Protein AF-A0A3P7I7X2-F1 (afdb_monomer_lite)

pLDDT: mean 82.59, std 16.95, range [35.16, 97.75]

Organism: Strongylus vulgaris (NCBI:txid40348)

Sequence (281 aa):
MYVQSFTDAKGNSGTLFGLLNKCRTAPGQRLLREWLARPLCDIRQICDRQNAVESLVQNSEVRRTLSDMLLPKVPDCSVLARKLVLSKAKLQDCYRVYQLAVLLRHFERTLRELFDDEEKNAPAVKDLMLEPICYALLHFDRYCELIRSTVDEEYHEKTGDFRIRPDIDPELLRISDDMCALEKKAEKAKTHVRKPIACMDLRVLFLAGVEEEKNIRKCKFITVVDVSKGSGVRFRDGDLAEINERHQVLNNIYRTAQQDLEKKVIATCGQLFHNFFSEFG

InterPro domains:
  IPR007696 DNA mismatch repair protein MutS, core [PF05192] (7-240)
  IPR007696 DNA mismatch repair protein MutS, core [SM00533] (11-281)
  IPR036187 DNA mismatch repair protein MutS, core domain superfamily [SSF48334] (12-271)
  IPR045076 DNA mismatch repair MutS [PTHR11361] (12-280)

Structure (mmCIF, N/CA/C/O backbone):
data_AF-A0A3P7I7X2-F1
#
_entry.id   AF-A0A3P7I7X2-F1
#
loop_
_atom_site.group_PDB
_atom_site.id
_atom_site.type_symbol
_atom_site.label_atom_id
_atom_site.label_alt_id
_atom_site.label_comp_id
_atom_site.label_asym_id
_atom_site.label_entity_id
_atom_site.label_seq_id
_atom_site.pdbx_PDB_ins_code
_atom_site.Cartn_x
_atom_site.Cartn_y
_atom_site.Cartn_z
_atom_site.occupancy
_atom_site.B_iso_or_equiv
_atom_site.auth_seq_id
_atom_site.auth_comp_id
_atom_site.auth_asym_id
_atom_site.auth_atom_id
_atom_site.pdbx_PDB_model_num
ATOM 1 N N . MET A 1 1 ? -25.719 20.614 9.300 1.00 42.50 1 MET A N 1
ATOM 2 C CA . MET A 1 1 ? -25.174 20.039 10.549 1.00 42.50 1 MET A CA 1
ATOM 3 C C . MET A 1 1 ? -24.456 21.166 11.272 1.00 42.50 1 MET A C 1
ATOM 5 O O . MET A 1 1 ? -23.487 21.678 10.726 1.00 42.50 1 MET A O 1
ATOM 9 N N . TYR A 1 2 ? -24.997 21.640 12.396 1.00 43.06 2 TYR A N 1
ATOM 10 C CA . TYR A 1 2 ? -24.399 22.733 13.167 1.00 43.06 2 TYR A CA 1
ATOM 11 C C . TYR A 1 2 ? -23.030 22.288 13.684 1.00 43.06 2 TYR A C 1
ATOM 13 O O . TYR A 1 2 ? -22.939 21.368 14.493 1.00 43.06 2 TYR A O 1
ATOM 21 N N . VAL A 1 3 ? -21.960 22.917 13.202 1.00 52.34 3 VAL A N 1
ATOM 22 C CA . VAL A 1 3 ? -20.637 22.758 13.802 1.00 52.34 3 VAL A CA 1
ATOM 23 C C . VAL A 1 3 ? -20.659 23.600 15.072 1.00 52.34 3 VAL A C 1
ATOM 25 O O . VAL A 1 3 ? -20.564 24.821 14.996 1.00 52.34 3 VAL A O 1
ATOM 28 N N . GLN A 1 4 ? -20.875 22.973 16.230 1.00 56.19 4 GLN A N 1
ATOM 29 C CA . GLN A 1 4 ? -20.803 23.678 17.508 1.00 56.19 4 GLN A CA 1
ATOM 30 C C . GLN A 1 4 ? -19.381 24.224 17.688 1.00 56.19 4 GLN A C 1
ATOM 32 O O . GLN A 1 4 ? -18.411 23.468 17.811 1.00 56.19 4 GLN A O 1
ATOM 37 N N . SER A 1 5 ? -19.265 25.548 17.630 1.00 59.69 5 SER A N 1
ATOM 38 C CA . SER A 1 5 ? -18.051 26.283 17.955 1.00 59.69 5 SER A CA 1
ATOM 39 C C . SER A 1 5 ? -17.971 26.477 19.466 1.00 59.69 5 SER A C 1
ATOM 41 O O . SER A 1 5 ? -18.946 26.912 20.076 1.00 59.69 5 SER A O 1
ATOM 43 N N . PHE A 1 6 ? -16.821 26.188 20.060 1.00 67.19 6 PHE A N 1
ATOM 44 C CA . PHE A 1 6 ? -16.507 26.540 21.440 1.00 67.19 6 PHE A CA 1
ATOM 45 C C . PHE A 1 6 ? -15.415 27.615 21.436 1.00 67.19 6 PHE A C 1
ATOM 47 O O . PHE A 1 6 ? -14.587 27.661 20.526 1.00 67.19 6 PHE A O 1
ATOM 54 N N . THR A 1 7 ? -15.401 28.472 22.449 1.00 57.84 7 THR A N 1
ATOM 55 C CA . THR A 1 7 ? -14.375 29.508 22.614 1.00 57.84 7 THR A CA 1
ATOM 56 C C . THR A 1 7 ? -13.508 29.130 23.807 1.00 57.84 7 THR A C 1
ATOM 58 O O . THR A 1 7 ? -14.045 28.837 24.875 1.00 57.84 7 THR A O 1
ATOM 61 N N . ASP A 1 8 ? -12.186 29.071 23.632 1.00 64.25 8 ASP A N 1
ATOM 62 C CA . ASP A 1 8 ? -11.273 28.800 24.747 1.00 64.25 8 ASP A CA 1
ATOM 63 C C . ASP A 1 8 ? -11.124 30.022 25.678 1.00 64.25 8 ASP A C 1
ATOM 65 O O . ASP A 1 8 ? -11.552 31.135 25.364 1.00 64.25 8 ASP A O 1
ATOM 69 N N . ALA A 1 9 ? -10.480 29.831 26.835 1.00 60.19 9 ALA A N 1
ATOM 70 C CA . ALA A 1 9 ? -10.221 30.903 27.803 1.00 60.19 9 ALA A CA 1
ATOM 71 C C . ALA A 1 9 ? -9.305 32.029 27.267 1.00 60.19 9 ALA A C 1
ATOM 73 O O . ALA A 1 9 ? -9.137 33.048 27.933 1.00 60.19 9 ALA A O 1
ATOM 74 N N . LYS A 1 10 ? -8.705 31.856 26.080 1.00 66.69 10 LYS A N 1
ATOM 75 C CA . LYS A 1 10 ? -7.877 32.846 25.376 1.00 66.69 10 LYS A CA 1
ATOM 76 C C . LYS A 1 10 ? -8.637 33.546 24.238 1.00 66.69 10 LYS A C 1
ATOM 78 O O . LYS A 1 10 ? -8.036 34.346 23.528 1.00 66.69 10 LYS A O 1
ATOM 83 N N . GLY A 1 11 ? -9.936 33.279 24.071 1.00 55.91 11 GLY A N 1
ATOM 84 C CA . GLY A 1 11 ? -10.781 33.906 23.054 1.00 55.91 11 GLY A CA 1
ATOM 85 C C . GLY A 1 11 ? -10.694 33.269 21.663 1.00 55.91 11 GLY A C 1
ATOM 86 O O . GLY A 1 11 ? -11.286 33.799 20.723 1.00 55.91 11 GLY A O 1
ATOM 87 N N . ASN A 1 12 ? -10.000 32.138 21.500 1.00 62.75 12 ASN A N 1
ATOM 88 C CA . ASN A 1 12 ? -9.941 31.448 20.214 1.00 62.75 12 ASN A CA 1
ATOM 89 C C . ASN A 1 12 ? -11.217 30.635 19.996 1.00 62.75 12 ASN A C 1
ATOM 91 O O . ASN A 1 12 ? -11.547 29.750 20.787 1.00 62.75 12 ASN A O 1
ATOM 95 N N . SER A 1 13 ? -11.915 30.909 18.894 1.00 64.25 13 SER A N 1
ATOM 96 C CA . SER A 1 13 ? -13.039 30.093 18.442 1.00 64.25 13 SER A CA 1
ATOM 97 C C . SER A 1 13 ? -12.521 28.830 17.743 1.00 64.25 13 SER A C 1
ATOM 99 O O . SER A 1 13 ? -11.748 28.886 16.788 1.00 64.25 13 SER A O 1
ATOM 101 N N . GLY A 1 14 ? -12.928 27.667 18.247 1.00 78.44 14 GLY A N 1
ATOM 102 C CA . GLY A 1 14 ? -12.565 26.349 17.738 1.00 78.44 14 GLY A CA 1
ATOM 103 C C . GLY A 1 14 ? -13.790 25.455 17.581 1.00 78.44 14 GLY A C 1
ATOM 104 O O . GLY A 1 14 ? -14.879 25.763 18.053 1.00 78.44 14 GLY A O 1
ATOM 105 N N . THR A 1 15 ? -13.634 24.328 16.895 1.00 87.19 15 THR A N 1
ATOM 106 C CA . THR A 1 15 ? -14.696 23.316 16.751 1.00 87.19 15 THR A CA 1
ATOM 107 C C . THR A 1 15 ? -14.281 22.063 17.506 1.00 87.19 15 THR A C 1
ATOM 109 O O . THR A 1 15 ? -13.085 21.764 17.550 1.00 87.19 15 THR A O 1
ATOM 112 N N . LEU A 1 16 ? -15.226 21.310 18.097 1.00 88.19 16 LEU A N 1
ATOM 113 C CA . LEU A 1 16 ? -14.903 20.062 18.827 1.00 88.19 16 LEU A CA 1
ATOM 114 C C . LEU A 1 16 ? -14.064 19.115 17.967 1.00 88.19 16 LEU A C 1
ATOM 116 O O . LEU A 1 16 ? -13.077 18.537 18.420 1.00 88.19 16 LEU A O 1
ATOM 120 N N . PHE A 1 17 ? -14.405 19.056 16.682 1.00 90.12 17 PHE A N 1
ATOM 121 C CA . PHE A 1 17 ? -13.620 18.350 15.690 1.00 90.12 17 PHE A CA 1
ATOM 122 C C . PHE A 1 17 ? -12.181 18.880 15.583 1.00 90.12 17 PHE A C 1
ATOM 124 O O . PHE A 1 17 ? -11.251 18.086 15.605 1.00 90.12 17 PHE A O 1
ATOM 131 N N . GLY A 1 18 ? -11.968 20.195 15.489 1.00 89.94 18 GLY A N 1
ATOM 132 C CA . GLY A 1 18 ? -10.628 20.791 15.411 1.00 89.94 18 GLY A CA 1
ATOM 133 C C . GLY A 1 18 ? -9.751 20.515 16.638 1.00 89.94 18 GLY A C 1
ATOM 134 O O . GLY A 1 18 ? -8.536 20.374 16.501 1.00 89.94 18 GLY A O 1
ATOM 135 N N . LEU A 1 19 ? -10.360 20.385 17.820 1.00 91.62 19 LEU A N 1
ATOM 136 C CA . LEU A 1 19 ? -9.654 20.019 19.049 1.00 91.62 19 LEU A CA 1
ATOM 137 C C . LEU A 1 19 ? -9.211 18.553 19.038 1.00 91.62 19 LEU A C 1
ATOM 139 O O . LEU A 1 19 ? -8.032 18.259 19.242 1.00 91.62 19 LEU A O 1
ATOM 143 N N . LEU A 1 20 ? -10.162 17.648 18.791 1.00 93.81 20 LEU A N 1
ATOM 144 C CA . LEU A 1 20 ? -9.965 16.202 18.914 1.00 93.81 20 LEU A CA 1
ATOM 145 C C . LEU A 1 20 ? -9.262 15.583 17.705 1.00 93.81 20 LEU A C 1
ATOM 147 O O . LEU A 1 20 ? -8.610 14.548 17.828 1.00 93.81 20 LEU A O 1
ATOM 151 N N . ASN A 1 21 ? -9.384 16.188 16.524 1.00 94.50 21 ASN A N 1
ATOM 152 C CA . ASN A 1 21 ? -8.828 15.618 15.309 1.00 94.50 21 ASN A CA 1
ATOM 153 C C . ASN A 1 21 ? -7.300 15.729 15.276 1.00 94.50 21 ASN A C 1
ATOM 155 O O . ASN A 1 21 ? -6.733 16.729 14.832 1.00 94.50 21 ASN A O 1
ATOM 159 N N . LYS A 1 22 ? -6.648 14.641 15.683 1.00 95.19 22 LYS A N 1
ATOM 160 C CA . LYS A 1 22 ? -5.216 14.374 15.492 1.00 95.19 22 LYS A CA 1
ATOM 161 C C . LYS A 1 22 ? -4.982 13.149 14.600 1.00 95.19 22 LYS A C 1
ATOM 163 O O . LYS A 1 22 ? -3.899 12.571 14.607 1.00 95.19 22 LYS A O 1
ATOM 168 N N . CYS A 1 23 ? -5.995 12.741 13.831 1.00 95.56 23 CYS A N 1
ATOM 169 C CA . CYS A 1 23 ? -5.912 11.576 12.959 1.00 95.56 23 CYS A CA 1
ATOM 170 C C . CYS A 1 23 ? -4.870 11.785 11.852 1.00 95.56 23 CYS A C 1
ATOM 172 O O . CYS A 1 23 ? -4.834 12.824 11.186 1.00 95.56 23 CYS A O 1
ATOM 174 N N . ARG A 1 24 ? -4.063 10.748 11.619 1.00 96.25 24 ARG A N 1
ATOM 175 C CA . ARG A 1 24 ? -2.942 10.753 10.667 1.00 96.25 24 ARG A CA 1
ATOM 176 C C . ARG A 1 24 ? -3.342 10.376 9.240 1.00 96.25 24 ARG A C 1
ATOM 178 O O . ARG A 1 24 ? -2.580 10.617 8.314 1.00 96.25 24 ARG A O 1
ATOM 185 N N . THR A 1 25 ? -4.542 9.826 9.060 1.00 95.12 25 THR A N 1
ATOM 186 C CA . THR A 1 25 ? -5.061 9.367 7.765 1.00 95.12 25 THR A CA 1
ATOM 187 C C . THR A 1 25 ? -6.388 10.049 7.436 1.00 95.12 25 THR A C 1
ATOM 189 O O . THR A 1 25 ? -7.200 10.329 8.324 1.00 95.12 25 THR A O 1
ATOM 192 N N . ALA A 1 26 ? -6.644 10.301 6.149 1.00 92.88 26 ALA A N 1
ATOM 193 C CA . ALA A 1 26 ? -7.913 10.878 5.700 1.00 92.88 26 ALA A CA 1
ATOM 194 C C . ALA A 1 26 ? -9.142 10.010 6.066 1.00 92.88 26 ALA A C 1
ATOM 196 O O . ALA A 1 26 ? -10.125 10.583 6.544 1.00 92.88 26 ALA A O 1
ATOM 197 N N . PRO A 1 27 ? -9.112 8.662 5.939 1.00 92.44 27 PRO A N 1
ATOM 198 C CA . PRO A 1 27 ? -10.169 7.800 6.470 1.00 92.44 27 PRO A CA 1
ATOM 199 C C . PRO A 1 27 ? -10.438 8.008 7.966 1.00 92.44 27 PRO A C 1
ATOM 201 O O . PRO A 1 27 ? -11.596 8.155 8.346 1.00 92.44 27 PRO A O 1
ATOM 204 N N . GLY A 1 28 ? -9.397 8.113 8.801 1.00 94.56 28 GLY A N 1
ATOM 205 C CA . GLY A 1 28 ? -9.561 8.345 10.241 1.00 94.56 28 GLY A CA 1
ATOM 206 C C . GLY A 1 28 ? -10.227 9.688 10.550 1.00 94.56 28 GLY A C 1
ATOM 207 O O . GLY A 1 28 ? -11.136 9.761 11.372 1.00 94.56 28 GLY A O 1
ATOM 208 N N . GLN A 1 29 ? -9.857 10.746 9.820 1.00 94.50 29 GLN A N 1
ATOM 209 C CA . GLN A 1 29 ? -10.507 12.056 9.951 1.00 94.50 29 GLN A CA 1
ATOM 210 C C . GLN A 1 29 ? -11.988 12.021 9.551 1.00 94.50 29 GLN A C 1
ATOM 212 O O . GLN A 1 29 ? -12.793 12.763 10.115 1.00 94.50 29 GLN A O 1
ATOM 217 N N . ARG A 1 30 ? -12.356 11.212 8.548 1.00 94.38 30 ARG A N 1
ATOM 218 C CA . ARG A 1 30 ? -13.757 11.020 8.138 1.00 94.38 30 ARG A CA 1
ATOM 219 C C . ARG A 1 30 ? -14.533 10.248 9.205 1.00 94.38 30 ARG A C 1
ATOM 221 O O . ARG A 1 30 ? -15.595 10.711 9.608 1.00 94.38 30 ARG A O 1
ATOM 228 N N . LEU A 1 31 ? -13.960 9.161 9.719 1.00 94.50 31 LEU A N 1
ATOM 229 C CA . LEU A 1 31 ? -14.565 8.345 10.772 1.00 94.50 31 LEU A CA 1
ATOM 230 C C . LEU A 1 31 ? -14.797 9.144 12.062 1.00 94.50 31 LEU A C 1
ATOM 232 O O . LEU A 1 31 ? -15.874 9.074 12.643 1.00 94.50 31 LEU A O 1
ATOM 236 N N . LEU A 1 32 ? -13.834 9.976 12.476 1.00 95.88 32 LEU A N 1
ATOM 237 C CA . LEU A 1 32 ? -13.991 10.822 13.661 1.00 95.88 32 LEU A CA 1
ATOM 238 C C . LEU A 1 32 ? -15.144 11.827 13.510 1.00 95.88 32 LEU A C 1
ATOM 240 O O . LEU A 1 32 ? -15.892 12.046 14.460 1.00 95.88 32 LEU A O 1
ATOM 244 N N . ARG A 1 33 ? -15.326 12.428 12.323 1.00 94.25 33 ARG A N 1
ATOM 245 C CA . ARG A 1 33 ? -16.490 13.302 12.068 1.00 94.25 33 ARG A CA 1
ATOM 246 C C . ARG A 1 33 ? -17.793 12.536 12.212 1.00 94.25 33 ARG A C 1
ATOM 248 O O . ARG A 1 33 ? -18.736 13.065 12.791 1.00 94.25 33 ARG A O 1
ATOM 255 N N . GLU A 1 34 ? -17.836 11.319 11.683 1.00 94.75 34 GLU A N 1
ATOM 256 C CA . GLU A 1 34 ? -19.014 10.469 11.790 1.00 94.75 34 GLU A CA 1
ATOM 257 C C . GLU A 1 34 ? -19.327 10.127 13.248 1.00 94.75 34 GLU A C 1
ATOM 259 O O . GLU A 1 34 ? -20.465 10.306 13.669 1.00 94.75 34 GLU A O 1
ATOM 264 N N . TRP A 1 35 ? -18.329 9.733 14.043 1.00 95.44 35 TRP A N 1
ATOM 265 C CA . TRP A 1 35 ? -18.521 9.421 15.463 1.00 95.44 35 TRP A CA 1
ATOM 266 C C . TRP A 1 35 ? -19.012 10.622 16.276 1.00 95.44 35 TRP A C 1
ATOM 268 O O . TRP A 1 35 ? -19.862 10.457 17.145 1.00 95.44 35 TRP A O 1
ATOM 278 N N . LEU A 1 36 ? -18.528 11.834 15.982 1.00 93.75 36 LEU A N 1
ATOM 279 C CA . LEU A 1 36 ? -19.020 13.052 16.638 1.00 93.75 36 LEU A CA 1
ATOM 280 C C . LEU A 1 36 ? -20.460 13.398 16.235 1.00 93.75 36 LEU A C 1
ATOM 282 O O . LEU A 1 36 ? -21.207 13.938 17.045 1.00 93.75 36 LEU A O 1
ATOM 286 N N . ALA A 1 37 ? -20.852 13.103 14.994 1.00 93.38 37 ALA A N 1
ATOM 287 C CA . ALA A 1 37 ? -22.213 13.330 14.511 1.00 93.38 37 ALA A CA 1
ATOM 288 C C . ALA A 1 37 ? -23.199 12.238 14.959 1.00 93.38 37 ALA A C 1
ATOM 290 O O . ALA A 1 37 ? -24.406 12.479 14.986 1.00 93.38 37 ALA A O 1
ATOM 291 N N . ARG A 1 38 ? -22.696 11.038 15.275 1.00 94.19 38 ARG A N 1
ATOM 292 C CA . ARG A 1 38 ? -23.474 9.851 15.647 1.00 94.19 38 ARG A CA 1
ATOM 293 C C . ARG A 1 38 ? -22.885 9.192 16.902 1.00 94.19 38 ARG A C 1
ATOM 295 O O . ARG A 1 38 ? -22.181 8.185 16.787 1.00 94.19 38 ARG A O 1
ATOM 302 N N . PRO A 1 39 ? -23.150 9.755 18.094 1.00 95.06 39 PRO A N 1
ATOM 303 C CA . PRO A 1 39 ? -22.727 9.152 19.350 1.00 95.06 39 PRO A CA 1
ATOM 304 C C . PRO A 1 39 ? -23.301 7.743 19.516 1.00 95.06 39 PRO A C 1
ATOM 306 O O . PRO A 1 39 ? -24.430 7.467 19.110 1.00 95.06 39 PRO A O 1
ATOM 309 N N . LEU A 1 40 ? -22.523 6.858 20.136 1.00 96.19 40 LEU A N 1
ATOM 310 C CA . LEU A 1 40 ? -22.991 5.524 20.496 1.00 96.19 40 LEU A CA 1
ATOM 311 C C . LEU A 1 40 ? -23.995 5.601 21.652 1.00 96.19 40 LEU A C 1
ATOM 313 O O . LEU A 1 40 ? -23.838 6.412 22.563 1.00 96.19 40 LEU A O 1
ATOM 317 N N . CYS A 1 41 ? -24.987 4.712 21.632 1.00 96.25 41 CYS A N 1
ATOM 318 C CA . CYS A 1 41 ? -25.942 4.525 22.732 1.00 96.25 41 CYS A CA 1
ATOM 319 C C . CYS A 1 41 ? -25.805 3.154 23.416 1.00 96.25 41 CYS A C 1
ATOM 321 O O . CYS A 1 41 ? -26.434 2.916 24.442 1.00 96.25 41 CYS A O 1
ATOM 323 N N . ASP A 1 42 ? -24.995 2.256 22.852 1.00 97.50 42 ASP A N 1
ATOM 324 C CA . ASP A 1 42 ? -24.739 0.923 23.393 1.00 97.50 42 ASP A CA 1
ATOM 325 C C . ASP A 1 42 ? -23.575 0.970 24.388 1.00 97.50 42 ASP A C 1
ATOM 327 O O . ASP A 1 42 ? -22.445 1.306 24.026 1.00 97.50 42 ASP A O 1
ATOM 331 N N . ILE A 1 43 ? -23.855 0.607 25.642 1.00 97.56 43 ILE A N 1
ATOM 332 C CA . ILE A 1 43 ? -22.870 0.617 26.723 1.00 97.56 43 ILE A CA 1
ATOM 333 C C . ILE A 1 43 ? -21.678 -0.302 26.443 1.00 97.56 43 ILE A C 1
ATOM 335 O O . ILE A 1 43 ? -20.557 0.063 26.781 1.00 97.56 43 ILE A O 1
ATOM 339 N N . ARG A 1 44 ? -21.883 -1.451 25.785 1.00 96.12 44 ARG A N 1
ATOM 340 C CA . ARG A 1 44 ? -20.799 -2.400 25.495 1.00 96.12 44 ARG A CA 1
ATOM 341 C C . ARG A 1 44 ? -19.812 -1.790 24.509 1.00 96.12 44 ARG A C 1
ATOM 343 O O . ARG A 1 44 ? -18.636 -1.677 24.819 1.00 96.12 44 ARG A O 1
ATOM 350 N N . GLN A 1 45 ? -20.316 -1.256 23.396 1.00 95.81 45 GLN A N 1
ATOM 351 C CA . GLN A 1 45 ? -19.483 -0.595 22.385 1.00 95.81 45 GLN A CA 1
ATOM 352 C C . GLN A 1 45 ? -18.760 0.645 22.929 1.00 95.81 45 GLN A C 1
ATOM 354 O O . GLN A 1 45 ? -17.644 0.953 22.505 1.00 95.81 45 GLN A O 1
ATOM 359 N N . ILE A 1 46 ? -19.389 1.376 23.858 1.00 97.62 46 ILE A N 1
ATOM 360 C CA . ILE A 1 46 ? -18.744 2.495 24.554 1.00 97.62 46 ILE A CA 1
ATOM 361 C C . ILE A 1 46 ? -17.583 1.979 25.408 1.00 97.62 46 ILE A C 1
ATOM 363 O O . ILE A 1 46 ? -16.475 2.503 25.281 1.00 97.62 46 ILE A O 1
ATOM 367 N N . CYS A 1 47 ? -17.815 0.953 26.231 1.00 97.44 47 CYS A N 1
ATOM 368 C CA . CYS A 1 47 ? -16.785 0.353 27.074 1.00 97.44 47 CYS A CA 1
ATOM 369 C C . CYS A 1 47 ? -15.632 -0.223 26.244 1.00 97.44 47 CYS A C 1
ATOM 371 O O . CYS A 1 47 ? -14.481 0.055 26.559 1.00 97.44 47 CYS A O 1
ATOM 373 N N . ASP A 1 48 ? -15.909 -0.932 25.151 1.00 96.25 48 ASP A N 1
ATOM 374 C CA . ASP A 1 48 ? -14.866 -1.514 24.300 1.00 96.25 48 ASP A CA 1
ATOM 375 C C . ASP A 1 48 ? -13.982 -0.427 23.677 1.00 96.25 48 ASP A C 1
ATOM 377 O O . ASP A 1 48 ? -12.755 -0.518 23.718 1.00 96.25 48 ASP A O 1
ATOM 381 N N . ARG A 1 49 ? -14.580 0.670 23.180 1.00 97.12 49 ARG A N 1
ATOM 382 C CA . ARG A 1 49 ? -13.808 1.822 22.682 1.00 97.12 49 ARG A CA 1
ATOM 383 C C . ARG A 1 49 ? -12.992 2.494 23.782 1.00 97.12 49 ARG A C 1
ATOM 385 O O . ARG A 1 49 ? -11.872 2.921 23.514 1.00 97.12 49 ARG A O 1
ATOM 392 N N . GLN A 1 50 ? -13.538 2.620 24.990 1.00 97.75 50 GLN A N 1
ATOM 393 C CA . GLN A 1 50 ? -12.819 3.202 26.124 1.00 97.75 50 GLN A CA 1
ATOM 394 C C . GLN A 1 50 ? -11.636 2.327 26.543 1.00 97.75 50 GLN A C 1
ATOM 396 O O . GLN A 1 50 ? -10.539 2.852 26.689 1.00 97.75 50 GLN A O 1
ATOM 401 N N . ASN A 1 51 ? -11.829 1.012 26.644 1.00 97.44 51 ASN A N 1
ATOM 402 C CA . ASN A 1 51 ? -10.781 0.046 26.975 1.00 97.44 51 ASN A CA 1
ATOM 403 C C . ASN A 1 51 ? -9.658 0.067 25.927 1.00 97.44 51 ASN A C 1
ATOM 405 O O . ASN A 1 51 ? -8.488 0.168 26.277 1.00 97.44 51 ASN A O 1
ATOM 409 N N . ALA A 1 52 ? -10.011 0.076 24.639 1.00 96.69 52 ALA A N 1
ATOM 410 C CA . ALA A 1 52 ? -9.060 0.213 23.538 1.00 96.69 52 ALA A CA 1
ATOM 411 C C . ALA A 1 52 ? -8.232 1.513 23.610 1.00 96.69 52 ALA A C 1
ATOM 413 O O . ALA A 1 52 ? -7.030 1.513 23.335 1.00 96.69 52 ALA A O 1
ATOM 414 N N . VAL A 1 53 ? -8.8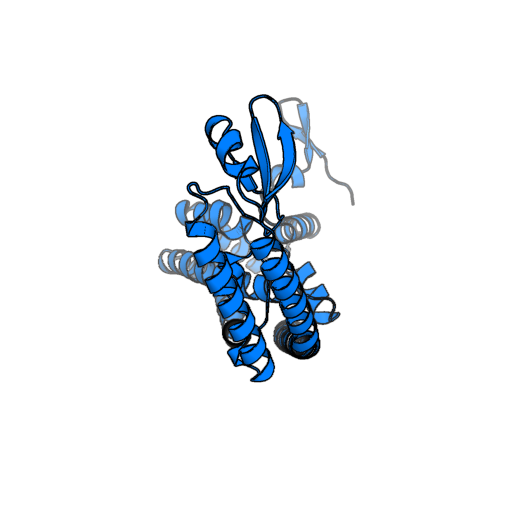63 2.635 23.970 1.00 96.94 53 VAL A N 1
ATOM 415 C CA . VAL A 1 53 ? -8.159 3.911 24.168 1.00 96.94 53 VAL A CA 1
ATOM 416 C C . VAL A 1 53 ? -7.263 3.855 25.403 1.00 96.94 53 VAL A C 1
ATOM 418 O O . VAL A 1 53 ? -6.122 4.301 25.318 1.00 96.94 53 VAL A O 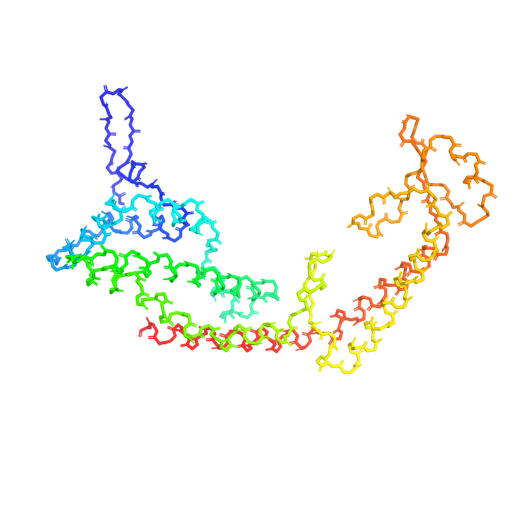1
ATOM 421 N N . GLU A 1 54 ? -7.748 3.305 26.516 1.00 97.44 54 GLU A N 1
ATOM 422 C CA . GLU A 1 54 ? -6.998 3.170 27.768 1.00 97.44 54 GLU A CA 1
ATOM 423 C C . GLU A 1 54 ? -5.700 2.383 27.546 1.00 97.44 54 GLU A C 1
ATOM 425 O O . GLU A 1 54 ? -4.630 2.877 27.903 1.00 97.44 54 GLU A O 1
ATOM 430 N N . SER A 1 55 ? -5.757 1.249 26.838 1.00 96.75 55 SER A N 1
ATOM 431 C CA . SER A 1 55 ? -4.566 0.461 26.489 1.00 96.75 55 SER A CA 1
ATOM 432 C C . SER A 1 55 ? -3.525 1.271 25.718 1.00 96.75 55 SER A C 1
ATOM 434 O O . SER A 1 55 ? -2.334 1.260 26.029 1.00 96.75 55 SER A O 1
ATOM 436 N N . LEU A 1 56 ? -3.966 2.059 24.731 1.00 96.31 56 LEU A N 1
ATOM 437 C CA . LEU A 1 56 ? -3.073 2.939 23.976 1.00 96.31 56 LEU A CA 1
ATOM 438 C C . LEU A 1 56 ? -2.563 4.118 24.809 1.00 96.31 56 LEU A C 1
ATOM 440 O O . LEU A 1 56 ? -1.485 4.640 24.521 1.00 96.31 56 LEU A O 1
ATOM 444 N N . VAL A 1 57 ? -3.319 4.594 25.803 1.00 96.12 57 VAL A N 1
ATOM 445 C CA . VAL A 1 57 ? -2.892 5.661 26.721 1.00 96.12 57 VAL A CA 1
ATOM 446 C C . VAL A 1 57 ? -1.769 5.160 27.627 1.00 96.12 57 VAL A C 1
ATOM 448 O O . VAL A 1 57 ? -0.749 5.853 27.739 1.00 96.12 57 VAL A O 1
ATOM 451 N N . GLN A 1 58 ? -1.929 3.961 28.188 1.00 95.44 58 GLN A N 1
ATOM 452 C CA . GLN A 1 58 ? -0.966 3.307 29.074 1.00 95.44 58 GLN A CA 1
ATOM 453 C C . GLN A 1 58 ? 0.315 2.903 28.325 1.00 95.44 58 GLN A C 1
ATOM 455 O O . GLN A 1 58 ? 1.419 3.141 28.815 1.00 95.44 58 GLN A O 1
ATOM 460 N N . ASN A 1 59 ? 0.193 2.449 27.075 1.00 95.88 59 ASN A N 1
ATOM 461 C CA . ASN A 1 59 ? 1.321 2.012 26.250 1.00 95.88 59 ASN A CA 1
ATOM 462 C C . ASN A 1 59 ? 1.808 3.103 25.284 1.00 95.88 59 ASN A C 1
ATOM 464 O O . ASN A 1 59 ? 1.532 3.116 24.079 1.00 95.88 59 ASN A O 1
ATOM 468 N N . SER A 1 60 ? 2.557 4.068 25.829 1.00 95.19 60 SER A N 1
ATOM 469 C CA . SER A 1 60 ? 2.989 5.257 25.078 1.00 95.19 60 SER A CA 1
ATOM 470 C C . SER A 1 60 ? 3.930 4.971 23.898 1.00 95.19 60 SER A C 1
ATOM 472 O O . SER A 1 60 ? 3.892 5.709 22.910 1.00 95.19 60 SER A O 1
ATOM 474 N N . GLU A 1 61 ? 4.743 3.915 23.977 1.00 96.12 61 GLU A N 1
ATOM 475 C CA . GLU A 1 61 ? 5.661 3.501 22.911 1.00 96.12 61 GLU A CA 1
ATOM 476 C C . GLU A 1 61 ? 4.893 2.967 21.699 1.00 96.12 61 GLU A C 1
ATOM 478 O O . GLU A 1 61 ? 4.994 3.538 20.611 1.00 96.12 61 GLU A O 1
ATOM 483 N N . VAL A 1 62 ? 4.026 1.972 21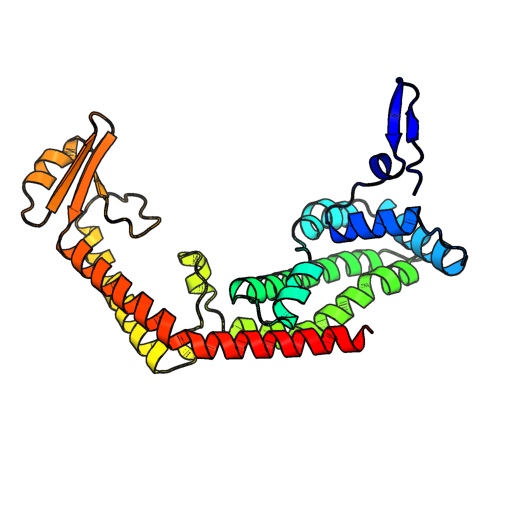.913 1.00 96.31 62 VAL A N 1
ATOM 484 C CA . VAL A 1 62 ? 3.109 1.427 20.900 1.00 96.31 62 VAL A CA 1
ATOM 485 C C . VAL A 1 62 ? 2.314 2.548 20.230 1.00 96.31 62 VAL A C 1
ATOM 487 O O . VAL A 1 62 ? 2.267 2.646 19.000 1.00 96.31 62 VAL A O 1
ATOM 490 N N . ARG A 1 63 ? 1.732 3.456 21.025 1.00 96.38 63 ARG A N 1
ATOM 491 C CA . ARG A 1 63 ? 0.958 4.591 20.505 1.00 96.38 63 ARG A CA 1
ATOM 492 C C . ARG A 1 63 ? 1.786 5.489 19.583 1.00 96.38 63 ARG A C 1
ATOM 494 O O . ARG A 1 63 ? 1.270 5.926 18.553 1.00 96.38 63 ARG A O 1
ATOM 501 N N . ARG A 1 64 ? 3.046 5.778 19.926 1.00 96.62 64 ARG A N 1
ATOM 502 C CA . ARG A 1 64 ? 3.952 6.577 19.079 1.00 96.62 64 ARG A CA 1
ATOM 503 C C . ARG A 1 64 ? 4.325 5.831 17.805 1.00 96.62 64 ARG A C 1
ATOM 505 O O . ARG A 1 64 ? 4.254 6.426 16.735 1.00 96.62 64 ARG A O 1
ATOM 512 N N . THR A 1 65 ? 4.637 4.541 17.888 1.00 97.62 65 THR A N 1
ATOM 513 C CA . THR A 1 65 ? 4.925 3.708 16.711 1.00 97.62 65 THR A CA 1
ATOM 514 C C . THR A 1 65 ? 3.744 3.717 15.737 1.00 97.62 65 THR A C 1
ATOM 516 O O . THR A 1 65 ? 3.909 4.036 14.555 1.00 97.62 65 THR A O 1
ATOM 519 N N . LEU A 1 66 ? 2.524 3.489 16.232 1.00 97.06 66 LEU A N 1
ATOM 520 C CA . LEU A 1 66 ? 1.310 3.544 15.417 1.00 97.06 66 LEU A CA 1
ATOM 521 C C . LEU A 1 66 ? 1.073 4.947 14.830 1.00 97.06 66 LEU A C 1
ATOM 523 O O . LEU A 1 66 ? 0.897 5.079 13.620 1.00 97.06 66 LEU A O 1
ATOM 527 N N . SER A 1 67 ? 1.080 5.996 15.661 1.00 96.38 67 SER A N 1
ATOM 528 C CA . SER A 1 67 ? 0.760 7.376 15.252 1.00 96.38 67 SER A CA 1
ATOM 529 C C . SER A 1 67 ? 1.802 7.997 14.326 1.00 96.38 67 SER A C 1
ATOM 531 O O . SER A 1 67 ? 1.446 8.648 13.345 1.00 96.38 67 SER A O 1
ATOM 533 N N . ASP A 1 68 ? 3.080 7.861 14.645 1.00 95.75 68 ASP A N 1
ATOM 534 C CA . ASP A 1 68 ? 4.121 8.686 14.039 1.00 95.75 68 ASP A CA 1
ATOM 535 C C . ASP A 1 68 ? 4.916 7.916 12.978 1.00 95.75 68 ASP A C 1
ATOM 537 O O . ASP A 1 68 ? 5.460 8.537 12.065 1.00 95.75 68 ASP A O 1
ATOM 541 N N . MET A 1 69 ? 4.932 6.576 13.031 1.00 96.31 69 MET A N 1
ATOM 542 C CA . MET A 1 69 ? 5.671 5.752 12.066 1.00 96.31 69 MET A CA 1
ATOM 543 C C . MET A 1 69 ? 4.775 5.006 11.077 1.00 96.31 69 MET A C 1
ATOM 545 O O . MET A 1 69 ? 5.076 5.002 9.880 1.00 96.31 69 MET A O 1
ATOM 549 N N . LEU A 1 70 ? 3.707 4.354 11.548 1.00 97.25 70 LEU A N 1
ATOM 550 C CA . LEU A 1 70 ? 2.917 3.436 10.718 1.00 97.25 70 LEU A CA 1
ATOM 551 C C . LEU A 1 70 ? 1.734 4.122 10.024 1.00 97.25 70 LEU A C 1
ATOM 553 O O . LEU A 1 70 ? 1.654 4.110 8.795 1.00 97.25 70 LEU A O 1
ATOM 557 N N . LEU A 1 71 ? 0.841 4.772 10.775 1.00 96.88 71 LEU A N 1
ATOM 558 C CA . LEU A 1 71 ? -0.353 5.427 10.225 1.00 96.88 71 LEU A CA 1
ATOM 559 C C . LEU A 1 71 ? -0.059 6.475 9.134 1.00 96.88 71 LEU A C 1
ATOM 561 O O . LEU A 1 71 ? -0.810 6.500 8.160 1.00 96.88 71 LEU A O 1
ATOM 565 N N . PRO A 1 72 ? 1.006 7.302 9.204 1.00 95.94 72 PRO A N 1
ATOM 566 C CA . PRO A 1 72 ? 1.310 8.268 8.145 1.00 95.94 72 PRO A CA 1
ATOM 567 C C . PRO A 1 72 ? 1.637 7.623 6.790 1.00 95.94 72 PRO A C 1
ATOM 569 O O . PRO A 1 72 ? 1.525 8.280 5.758 1.00 95.94 72 PRO A O 1
ATOM 572 N N . LYS A 1 73 ? 2.035 6.343 6.783 1.00 95.62 73 LYS A N 1
ATOM 573 C CA . LYS A 1 73 ? 2.357 5.578 5.570 1.00 95.62 73 LYS A CA 1
ATOM 574 C C . LYS A 1 73 ? 1.130 4.909 4.946 1.00 95.62 73 LYS A C 1
ATOM 576 O O . LYS A 1 73 ? 1.214 4.426 3.819 1.00 95.62 73 LYS A O 1
ATOM 581 N N . VAL A 1 74 ? -0.004 4.871 5.650 1.00 94.38 74 VAL A N 1
ATOM 582 C CA . VAL A 1 74 ? -1.225 4.216 5.170 1.00 94.38 74 VAL A CA 1
ATOM 583 C C . VAL A 1 74 ? -1.862 5.067 4.060 1.00 94.38 74 VAL A C 1
ATOM 585 O O . VAL A 1 74 ? -2.262 6.208 4.314 1.00 94.38 74 VAL A O 1
ATOM 588 N N . PRO A 1 75 ? -1.988 4.549 2.822 1.00 91.38 75 PRO A N 1
ATOM 589 C CA . PRO A 1 75 ? -2.677 5.256 1.751 1.00 91.38 75 PRO A CA 1
ATOM 590 C C . PRO A 1 75 ? -4.189 5.319 2.009 1.00 91.38 75 PRO A C 1
ATOM 592 O O . PRO A 1 75 ? -4.741 4.563 2.804 1.00 91.38 75 PRO A O 1
ATOM 595 N N . ASP A 1 76 ? -4.903 6.189 1.289 1.00 90.25 76 ASP A N 1
ATOM 596 C CA . ASP A 1 76 ? -6.369 6.162 1.318 1.00 90.25 76 ASP A CA 1
ATOM 597 C C . ASP A 1 76 ? -6.891 4.918 0.572 1.00 90.25 76 ASP A C 1
ATOM 599 O O . ASP A 1 76 ? -7.062 4.925 -0.652 1.00 90.25 76 ASP A O 1
ATOM 603 N N . CYS A 1 77 ? -7.137 3.841 1.323 1.00 87.44 77 CYS A N 1
ATOM 604 C CA . CYS A 1 77 ? -7.581 2.552 0.793 1.00 87.44 77 CYS A CA 1
ATOM 605 C C . CYS A 1 77 ? -8.884 2.656 -0.006 1.00 87.44 77 CYS A C 1
ATOM 607 O O . CYS A 1 77 ? -9.057 1.922 -0.973 1.00 87.44 77 CYS A O 1
ATOM 609 N N . SER A 1 78 ? -9.775 3.597 0.331 1.00 86.25 78 SER A N 1
ATOM 610 C CA . SER A 1 78 ? -11.043 3.782 -0.391 1.00 86.25 78 SER A CA 1
ATOM 611 C C . SER A 1 78 ? -10.832 4.262 -1.832 1.00 86.25 78 SER A C 1
ATOM 613 O O . SER A 1 78 ? -11.588 3.906 -2.739 1.00 86.25 78 SER A O 1
ATOM 615 N N . VAL A 1 79 ? -9.765 5.032 -2.064 1.00 88.19 79 VAL A N 1
ATOM 616 C CA . VAL A 1 79 ? -9.382 5.510 -3.396 1.00 88.19 79 VAL A CA 1
ATOM 617 C C . VAL A 1 79 ? -8.762 4.376 -4.208 1.00 88.19 79 VAL A C 1
ATOM 619 O O . VAL A 1 79 ? -9.127 4.194 -5.370 1.00 88.19 79 VAL A O 1
ATOM 622 N N . LEU A 1 80 ? -7.858 3.598 -3.602 1.00 89.19 80 LEU A N 1
ATOM 623 C CA . LEU A 1 80 ? -7.231 2.441 -4.253 1.00 89.19 80 LEU A CA 1
ATOM 624 C C . LEU A 1 80 ? -8.274 1.376 -4.616 1.00 89.19 80 LEU A C 1
ATOM 626 O O . LEU A 1 80 ? -8.320 0.936 -5.764 1.00 89.19 80 LEU A O 1
ATOM 630 N N . ALA A 1 81 ? -9.171 1.060 -3.680 1.00 86.25 81 ALA A N 1
ATOM 631 C CA . ALA A 1 81 ? -10.290 0.148 -3.880 1.00 86.25 81 ALA A CA 1
ATOM 632 C C . ALA A 1 81 ? -11.137 0.545 -5.092 1.00 86.25 81 ALA A C 1
ATOM 634 O O . ALA A 1 81 ? -11.352 -0.251 -6.004 1.00 86.25 81 ALA A O 1
ATOM 635 N N . ARG A 1 82 ? -11.555 1.816 -5.155 1.00 87.69 82 ARG A N 1
ATOM 636 C CA . ARG A 1 82 ? -12.361 2.330 -6.266 1.00 87.69 82 ARG A CA 1
ATOM 637 C C . ARG A 1 82 ? -11.653 2.182 -7.612 1.00 87.69 82 ARG A C 1
ATOM 639 O O . ARG A 1 82 ? -12.296 1.834 -8.598 1.00 87.69 82 ARG A O 1
ATOM 646 N N . LYS A 1 83 ? -10.348 2.460 -7.679 1.00 90.88 83 LYS A N 1
ATOM 647 C CA . LYS A 1 83 ? -9.581 2.317 -8.925 1.00 90.88 83 LYS A CA 1
ATOM 648 C C . LYS A 1 83 ? -9.507 0.865 -9.394 1.00 90.88 83 LYS A C 1
ATOM 650 O O . LYS A 1 83 ? -9.653 0.628 -10.591 1.00 90.88 83 LYS A O 1
ATOM 655 N N . LEU A 1 84 ? -9.285 -0.072 -8.471 1.00 87.44 84 LEU A N 1
ATOM 656 C CA . LEU A 1 84 ? -9.196 -1.504 -8.767 1.00 87.44 84 LEU A CA 1
ATOM 657 C C . LEU A 1 84 ? -10.537 -2.061 -9.250 1.00 87.44 84 LEU A C 1
ATOM 659 O O . LEU A 1 84 ? -10.588 -2.680 -10.308 1.00 87.44 84 LEU A O 1
ATOM 663 N N . VAL A 1 85 ? -11.624 -1.757 -8.535 1.00 83.69 85 VAL A N 1
ATOM 664 C CA . VAL A 1 85 ? -12.979 -2.212 -8.889 1.00 83.69 85 VAL A CA 1
ATOM 665 C C . VAL A 1 85 ? -13.429 -1.654 -10.242 1.00 83.69 85 VAL A C 1
ATOM 667 O O . VAL A 1 85 ? -14.052 -2.361 -11.024 1.00 83.69 85 VAL A O 1
ATOM 670 N N . LEU A 1 86 ? -13.084 -0.402 -10.560 1.00 86.56 86 LEU A N 1
ATOM 671 C CA . LEU A 1 86 ? -13.418 0.214 -11.850 1.00 86.56 86 LEU A CA 1
ATOM 672 C C . LEU A 1 86 ? -12.434 -0.140 -12.979 1.00 86.56 86 LEU A C 1
ATOM 674 O O . LEU A 1 86 ? -12.517 0.467 -14.046 1.00 86.56 86 LEU A O 1
ATOM 678 N N . SER A 1 87 ? -11.471 -1.039 -12.741 1.00 83.38 87 SER A N 1
ATOM 679 C CA . SER A 1 87 ? -10.409 -1.407 -13.693 1.00 83.38 87 SER A CA 1
ATOM 680 C C . SER A 1 87 ? -9.643 -0.200 -14.266 1.00 83.38 87 SER A C 1
ATOM 682 O O . SER A 1 87 ? -9.169 -0.219 -15.398 1.00 83.38 87 SER A O 1
ATOM 684 N N . LYS A 1 88 ? -9.519 0.874 -13.475 1.00 88.94 88 LYS A N 1
ATOM 685 C CA . LYS A 1 88 ? -8.769 2.105 -13.802 1.00 88.94 88 LYS A CA 1
ATOM 686 C C . LYS A 1 88 ? -7.432 2.194 -13.060 1.00 88.94 88 LYS A C 1
ATOM 688 O O . LYS A 1 88 ? -6.773 3.234 -13.095 1.00 88.94 88 LYS A O 1
ATOM 693 N N . ALA A 1 89 ? -7.069 1.144 -12.328 1.00 91.12 89 ALA A N 1
ATOM 694 C CA . ALA A 1 89 ? -5.801 1.048 -11.622 1.00 91.12 89 ALA A CA 1
ATOM 695 C C . ALA A 1 89 ? -4.635 0.864 -12.601 1.00 91.12 89 ALA A C 1
ATOM 697 O O . ALA A 1 89 ? -4.794 0.286 -13.672 1.00 91.12 89 ALA A O 1
ATOM 698 N N . LYS A 1 90 ? -3.456 1.351 -12.209 1.00 92.31 90 LYS A N 1
ATOM 699 C CA . LYS A 1 90 ? -2.178 1.048 -12.870 1.00 92.31 90 LYS A CA 1
ATOM 700 C C . LYS A 1 90 ? -1.393 0.010 -12.069 1.00 92.31 90 LYS A C 1
ATOM 702 O O . LYS A 1 90 ? -1.713 -0.243 -10.906 1.00 92.31 90 LYS A O 1
ATOM 707 N N . LEU A 1 91 ? -0.305 -0.509 -12.641 1.00 91.56 91 LEU A N 1
ATOM 708 C CA . LEU A 1 91 ? 0.610 -1.412 -11.932 1.00 91.56 91 LEU A CA 1
ATOM 709 C C . LEU A 1 91 ? 1.141 -0.785 -10.628 1.00 91.56 91 LEU A C 1
ATOM 711 O O . LEU A 1 91 ? 1.149 -1.433 -9.586 1.00 91.56 91 LEU A O 1
ATOM 715 N N . GLN A 1 92 ? 1.436 0.520 -10.653 1.00 92.75 92 GLN A N 1
ATOM 716 C CA . GLN A 1 92 ? 1.790 1.298 -9.461 1.00 92.75 92 GLN A CA 1
ATOM 717 C C . GLN A 1 92 ? 0.710 1.241 -8.369 1.00 92.75 92 GLN A C 1
ATOM 719 O O . GLN A 1 92 ? 1.034 1.107 -7.193 1.00 92.75 92 GLN A O 1
ATOM 724 N N . ASP A 1 93 ? -0.573 1.372 -8.722 1.00 93.62 93 ASP A N 1
ATOM 725 C CA . ASP A 1 93 ? -1.651 1.321 -7.729 1.00 93.62 93 ASP A CA 1
ATOM 726 C C . ASP A 1 93 ? -1.735 -0.080 -7.095 1.00 93.62 93 ASP A C 1
ATOM 728 O O . ASP A 1 93 ? -1.958 -0.183 -5.891 1.00 93.62 93 ASP A O 1
ATOM 732 N N . CYS A 1 94 ? -1.489 -1.141 -7.874 1.00 92.75 94 CYS A N 1
ATOM 733 C CA . CYS A 1 94 ? -1.451 -2.519 -7.375 1.00 92.75 94 CYS A CA 1
ATOM 734 C C . CYS A 1 94 ? -0.261 -2.746 -6.430 1.00 92.75 94 CYS A C 1
ATOM 736 O O . CYS A 1 94 ? -0.416 -3.274 -5.329 1.00 92.75 94 CYS A O 1
ATOM 738 N N . TYR A 1 95 ? 0.918 -2.243 -6.803 1.00 93.44 95 TYR A N 1
ATOM 739 C CA . TYR A 1 95 ? 2.097 -2.287 -5.943 1.00 93.44 95 TYR A CA 1
ATOM 740 C C . TYR A 1 95 ? 1.892 -1.517 -4.628 1.00 93.44 95 TYR A C 1
ATOM 742 O O . TYR A 1 95 ? 2.333 -1.956 -3.571 1.00 93.44 95 TYR A O 1
ATOM 750 N N . ARG A 1 96 ? 1.143 -0.408 -4.635 1.00 93.00 96 ARG A N 1
ATOM 751 C CA . ARG A 1 96 ? 0.794 0.310 -3.394 1.00 93.00 96 ARG A CA 1
ATOM 752 C C . ARG A 1 96 ? -0.094 -0.506 -2.453 1.00 93.00 96 ARG A C 1
ATOM 754 O O . ARG A 1 96 ? 0.026 -0.351 -1.240 1.00 93.00 96 ARG A O 1
ATOM 761 N N . VAL A 1 97 ? -0.975 -1.359 -2.979 1.00 92.44 97 VAL A N 1
ATOM 762 C CA . VAL A 1 97 ? -1.754 -2.297 -2.150 1.00 92.44 97 VAL A CA 1
ATOM 763 C C . VAL A 1 97 ? -0.842 -3.365 -1.552 1.00 92.44 97 VAL A C 1
ATOM 765 O O . VAL A 1 97 ? -0.962 -3.672 -0.369 1.00 92.44 97 VAL A O 1
ATOM 768 N N . TYR A 1 98 ? 0.127 -3.859 -2.322 1.00 93.31 98 TYR A N 1
ATOM 769 C CA . TYR A 1 98 ? 1.168 -4.743 -1.799 1.00 93.31 98 TYR A CA 1
ATOM 770 C C . TYR A 1 98 ? 1.980 -4.082 -0.672 1.00 93.31 98 TYR A C 1
ATOM 772 O O . TYR A 1 98 ? 2.122 -4.659 0.405 1.00 93.31 98 TYR A O 1
ATOM 780 N N . GLN A 1 99 ? 2.427 -2.836 -0.855 1.00 93.31 99 GLN A N 1
ATOM 781 C CA . GLN A 1 99 ? 3.117 -2.073 0.192 1.00 93.31 99 GLN A CA 1
ATOM 782 C C . GLN A 1 99 ? 2.255 -1.893 1.448 1.00 93.31 99 GLN A C 1
ATOM 784 O O . GLN A 1 99 ? 2.774 -1.957 2.561 1.00 93.31 99 GLN A O 1
ATOM 789 N N . LEU A 1 100 ? 0.943 -1.692 1.288 1.00 93.94 100 LEU A N 1
ATOM 790 C CA . LEU A 1 100 ? 0.012 -1.670 2.413 1.00 93.94 100 LEU A CA 1
ATOM 791 C C . LEU A 1 100 ? -0.026 -3.028 3.124 1.00 93.94 100 LEU A C 1
ATOM 793 O O . LEU A 1 100 ? 0.069 -3.050 4.343 1.00 93.94 100 LEU A O 1
ATOM 797 N N . ALA A 1 101 ? -0.112 -4.148 2.405 1.00 93.56 101 ALA A N 1
ATOM 798 C CA . ALA A 1 101 ? -0.097 -5.477 3.018 1.00 93.56 101 ALA A CA 1
ATOM 799 C C . ALA A 1 101 ? 1.205 -5.746 3.799 1.00 93.56 101 ALA A C 1
ATOM 801 O O . ALA A 1 101 ? 1.163 -6.272 4.911 1.00 93.56 101 ALA A O 1
ATOM 802 N N . VAL A 1 102 ? 2.356 -5.311 3.274 1.00 94.19 102 VAL A N 1
ATOM 803 C CA . VAL A 1 102 ? 3.637 -5.345 4.003 1.00 94.19 102 VAL A CA 1
ATOM 804 C C . VAL A 1 102 ? 3.579 -4.455 5.249 1.00 94.19 102 VAL A C 1
ATOM 806 O O . VAL A 1 102 ? 3.969 -4.884 6.332 1.00 94.19 102 VAL A O 1
ATOM 809 N N . LEU A 1 103 ? 3.027 -3.244 5.137 1.00 95.75 103 LEU A N 1
ATOM 810 C CA . LEU A 1 103 ? 2.844 -2.337 6.270 1.00 95.75 103 LEU A CA 1
ATOM 811 C C . LEU A 1 103 ? 1.939 -2.942 7.357 1.00 95.75 103 LEU A C 1
ATOM 813 O O . LEU A 1 103 ? 2.237 -2.801 8.541 1.00 95.75 103 LEU A O 1
ATOM 817 N N . LEU A 1 104 ? 0.874 -3.653 6.975 1.00 95.62 104 LEU A N 1
ATOM 818 C CA . LEU A 1 104 ? -0.037 -4.331 7.901 1.00 95.62 104 LEU A CA 1
ATOM 819 C C . LEU A 1 104 ? 0.668 -5.401 8.745 1.00 95.62 104 LEU A C 1
ATOM 821 O O . LEU A 1 104 ? 0.289 -5.593 9.896 1.00 95.62 104 LEU A O 1
ATOM 825 N N . ARG A 1 105 ? 1.732 -6.042 8.240 1.00 96.12 105 ARG A N 1
ATOM 826 C CA . ARG A 1 105 ? 2.552 -6.969 9.044 1.00 96.12 105 ARG A CA 1
ATOM 827 C C . ARG A 1 105 ? 3.243 -6.252 10.207 1.00 96.12 105 ARG A C 1
ATOM 829 O O . ARG A 1 105 ? 3.391 -6.827 11.278 1.00 96.12 105 ARG A O 1
ATOM 836 N N . HIS A 1 106 ? 3.639 -4.991 10.025 1.00 96.56 106 HIS A N 1
ATOM 837 C CA . HIS A 1 106 ? 4.194 -4.184 11.115 1.00 96.56 106 HIS A CA 1
ATOM 838 C C . HIS A 1 106 ? 3.120 -3.754 12.117 1.00 96.56 106 HIS A C 1
ATOM 840 O O . HIS A 1 106 ? 3.379 -3.785 13.315 1.00 96.56 106 HIS A O 1
ATOM 846 N N . PHE A 1 107 ? 1.915 -3.411 11.644 1.00 97.31 107 PHE A N 1
ATOM 847 C CA . PHE A 1 107 ? 0.774 -3.168 12.533 1.00 97.31 107 PHE A CA 1
ATOM 848 C C . PHE A 1 107 ? 0.462 -4.392 13.389 1.00 97.31 107 PHE A C 1
ATOM 850 O O . PHE A 1 107 ? 0.290 -4.257 14.592 1.00 97.31 107 PHE A O 1
ATOM 857 N N . GLU A 1 108 ? 0.417 -5.573 12.779 1.00 97.50 108 GLU A N 1
ATOM 858 C CA . GLU A 1 108 ? 0.125 -6.824 13.472 1.00 97.50 108 GLU A CA 1
ATOM 859 C C . GLU A 1 108 ? 1.144 -7.129 14.574 1.00 97.50 108 GLU A C 1
ATOM 861 O O . GLU A 1 108 ? 0.737 -7.433 15.692 1.00 97.50 108 GLU A O 1
ATOM 866 N N . ARG A 1 109 ? 2.443 -6.940 14.308 1.00 97.25 109 ARG A N 1
ATOM 867 C CA . ARG A 1 109 ? 3.488 -7.098 15.328 1.00 97.25 109 ARG A CA 1
ATOM 868 C C . ARG A 1 109 ? 3.287 -6.133 16.496 1.00 97.25 109 ARG A C 1
ATOM 870 O O . ARG A 1 109 ? 3.220 -6.571 17.636 1.00 97.25 109 ARG A O 1
ATOM 877 N N . THR A 1 110 ? 3.143 -4.841 16.207 1.00 97.19 110 THR A N 1
ATOM 878 C CA . THR A 1 110 ? 2.989 -3.799 17.235 1.00 97.19 110 THR A CA 1
ATOM 879 C C . THR A 1 110 ? 1.690 -3.947 18.036 1.00 97.19 110 THR A C 1
ATOM 881 O O . THR A 1 110 ? 1.659 -3.660 19.228 1.00 97.19 110 THR A O 1
ATOM 884 N N . LEU A 1 111 ? 0.601 -4.395 17.406 1.00 97.19 111 LEU A N 1
ATOM 885 C CA . LEU A 1 111 ? -0.667 -4.652 18.093 1.00 97.19 111 LEU A CA 1
ATOM 886 C C . LEU A 1 111 ? -0.648 -5.963 18.882 1.00 97.19 111 LEU A C 1
ATOM 888 O O . LEU A 1 111 ? -1.357 -6.060 19.878 1.00 97.19 111 LEU A O 1
ATOM 892 N N . ARG A 1 112 ? 0.146 -6.955 18.462 1.00 96.69 112 ARG A N 1
ATOM 893 C CA . ARG A 1 112 ? 0.358 -8.173 19.246 1.00 96.69 112 ARG A CA 1
ATOM 894 C C . ARG A 1 112 ? 1.159 -7.887 20.508 1.00 96.69 112 ARG A C 1
ATOM 896 O O . ARG A 1 112 ? 0.737 -8.330 21.560 1.00 96.69 112 ARG A O 1
ATOM 903 N N . GLU A 1 113 ? 2.222 -7.089 20.410 1.00 95.06 113 GLU A N 1
ATOM 904 C CA . GLU A 1 113 ? 2.966 -6.598 21.582 1.00 95.06 113 GLU A CA 1
ATOM 905 C C . GLU A 1 113 ? 2.014 -5.916 22.579 1.00 95.06 113 GLU A C 1
ATOM 907 O O . GLU A 1 113 ? 1.977 -6.282 23.747 1.00 95.06 113 GLU A O 1
ATOM 912 N N . LEU A 1 114 ? 1.145 -5.016 22.097 1.00 95.56 114 LEU A N 1
ATOM 913 C CA . LEU A 1 114 ? 0.122 -4.389 22.940 1.00 95.56 114 LEU A CA 1
ATOM 914 C C . LEU A 1 114 ? -0.852 -5.400 23.555 1.00 95.56 114 LEU A C 1
ATOM 916 O O . LEU A 1 114 ? -1.248 -5.246 24.699 1.00 95.56 114 LEU A O 1
ATOM 920 N N . PHE A 1 115 ? -1.302 -6.385 22.781 1.00 96.12 115 PHE A N 1
ATOM 921 C CA . PHE A 1 115 ? -2.241 -7.393 23.262 1.00 96.12 115 PHE A CA 1
ATOM 922 C C . PHE A 1 115 ? -1.621 -8.287 24.343 1.00 96.12 115 PHE A C 1
ATOM 924 O O . PHE A 1 115 ? -2.302 -8.599 25.315 1.00 96.12 115 PHE A O 1
ATOM 931 N N . ASP A 1 116 ? -0.354 -8.672 24.181 1.00 93.25 116 ASP A N 1
ATOM 932 C CA . ASP A 1 116 ? 0.364 -9.543 25.113 1.00 93.25 116 ASP A CA 1
ATOM 933 C C . ASP A 1 116 ? 0.688 -8.826 26.441 1.00 93.25 116 ASP A C 1
ATOM 935 O O . ASP A 1 116 ? 0.691 -9.463 27.494 1.00 93.25 116 ASP A O 1
ATOM 939 N N . ASP A 1 117 ? 0.903 -7.505 26.404 1.00 90.81 117 ASP A N 1
ATOM 940 C CA . ASP A 1 117 ? 1.161 -6.670 27.588 1.00 90.81 117 ASP A CA 1
ATOM 941 C C . ASP A 1 117 ? -0.118 -6.304 28.377 1.00 90.81 117 ASP A C 1
ATOM 943 O O . ASP A 1 117 ? -0.046 -5.797 29.501 1.00 90.81 117 ASP A O 1
ATOM 947 N N . GLU A 1 118 ? -1.308 -6.535 27.814 1.00 89.75 118 GLU A N 1
ATOM 948 C CA . GLU A 1 118 ? -2.586 -6.150 28.417 1.00 89.75 118 GLU A CA 1
ATOM 949 C C . GLU A 1 118 ? -3.258 -7.321 29.142 1.00 89.75 118 GLU A C 1
ATOM 951 O O . GLU A 1 118 ? -3.544 -8.362 28.561 1.00 89.75 118 GLU A O 1
ATOM 956 N N . GLU A 1 119 ? -3.639 -7.125 30.406 1.00 86.69 119 GLU A N 1
ATOM 957 C CA . GLU A 1 119 ? -4.433 -8.122 31.140 1.00 86.69 119 GLU A CA 1
ATOM 958 C C . GLU A 1 119 ? -5.937 -7.839 31.027 1.00 86.69 119 GLU A C 1
ATOM 960 O O . GLU A 1 119 ? -6.740 -8.689 30.641 1.00 86.69 119 GLU A O 1
ATOM 965 N N . LYS A 1 120 ? -6.344 -6.613 31.373 1.00 91.69 120 LYS A N 1
ATOM 966 C CA . LYS A 1 120 ? -7.759 -6.257 31.551 1.00 91.69 120 LYS A CA 1
ATOM 967 C C . LYS A 1 120 ? -8.461 -5.910 30.239 1.00 91.69 120 LYS A C 1
ATOM 969 O O . LYS A 1 120 ? -9.626 -6.258 30.056 1.00 91.69 120 LYS A O 1
ATOM 974 N N . ASN A 1 121 ? -7.774 -5.201 29.348 1.00 94.44 121 ASN A N 1
ATOM 975 C CA . ASN A 1 121 ? -8.367 -4.652 28.127 1.00 94.44 121 ASN A CA 1
ATOM 976 C C . ASN A 1 121 ? -8.052 -5.493 26.880 1.00 94.44 121 ASN A C 1
ATOM 978 O O . ASN A 1 121 ? -8.461 -5.122 25.777 1.00 94.44 121 ASN A O 1
ATOM 982 N N . ALA A 1 122 ? -7.374 -6.635 27.045 1.00 93.88 122 ALA A N 1
ATOM 983 C CA . ALA A 1 122 ? -6.979 -7.528 25.959 1.00 93.88 122 ALA A CA 1
ATOM 984 C C . ALA A 1 122 ? -8.125 -7.881 24.990 1.00 93.88 122 ALA A C 1
ATOM 986 O O . ALA A 1 122 ? -7.890 -7.830 23.782 1.00 93.88 122 ALA A O 1
ATOM 987 N N . PRO A 1 123 ? -9.375 -8.153 25.440 1.00 95.38 123 PRO A N 1
ATOM 988 C CA . PRO A 1 123 ? -10.481 -8.416 24.516 1.00 95.38 123 PRO A CA 1
ATOM 989 C C . PRO A 1 123 ? -10.767 -7.237 23.577 1.00 95.38 123 PRO A C 1
ATOM 991 O O . PRO A 1 123 ? -10.907 -7.421 22.374 1.00 95.38 123 PRO A O 1
ATOM 994 N N . ALA A 1 124 ? -10.765 -6.006 24.097 1.00 95.75 124 ALA A N 1
ATOM 995 C CA . ALA A 1 124 ? -11.017 -4.818 23.287 1.00 95.75 124 ALA A CA 1
ATOM 996 C C . ALA A 1 124 ? -9.887 -4.559 22.278 1.00 95.75 124 ALA A C 1
ATOM 998 O O . ALA A 1 124 ? -10.157 -4.207 21.130 1.00 95.75 124 ALA A O 1
ATOM 999 N N . VAL A 1 125 ? -8.624 -4.754 22.678 1.00 96.25 125 VAL A N 1
ATOM 1000 C CA . VAL A 1 125 ? -7.466 -4.642 21.770 1.00 96.25 125 VAL A CA 1
ATOM 1001 C C . VAL A 1 125 ? -7.531 -5.708 20.678 1.00 96.25 125 VAL A C 1
ATOM 1003 O O . VAL A 1 125 ? -7.317 -5.406 19.500 1.00 96.25 125 VAL A O 1
ATOM 1006 N N . LYS A 1 126 ? -7.865 -6.946 21.052 1.00 95.94 126 LYS A N 1
ATOM 1007 C CA . LYS A 1 126 ? -7.994 -8.060 20.118 1.00 95.94 126 LYS A CA 1
ATOM 1008 C C . LYS A 1 126 ? -9.075 -7.791 19.078 1.00 95.94 126 LYS A C 1
ATOM 1010 O O . LYS A 1 126 ? -8.763 -7.747 17.891 1.00 95.94 126 LYS A O 1
ATOM 1015 N N . ASP A 1 127 ? -10.302 -7.562 19.530 1.00 95.62 127 ASP A N 1
ATOM 1016 C CA . ASP A 1 127 ? -11.483 -7.545 18.670 1.00 95.62 127 ASP A CA 1
ATOM 1017 C C . ASP A 1 127 ? -11.537 -6.271 17.807 1.00 95.62 127 ASP A C 1
ATOM 1019 O O . ASP A 1 127 ? -11.899 -6.318 16.631 1.00 95.62 127 ASP A O 1
ATOM 1023 N N . LEU A 1 128 ? -11.141 -5.112 18.359 1.00 95.62 128 LEU A N 1
ATOM 1024 C CA . LEU A 1 128 ? -11.214 -3.832 17.640 1.00 95.62 128 LEU A CA 1
ATOM 1025 C C . LEU A 1 128 ? -9.973 -3.517 16.800 1.00 95.62 128 LEU A C 1
ATOM 1027 O O . LEU A 1 128 ? -10.063 -2.682 15.896 1.00 95.62 128 LEU A O 1
ATOM 1031 N N . MET A 1 129 ? -8.815 -4.109 17.110 1.00 95.25 129 MET A N 1
ATOM 1032 C CA . MET A 1 129 ? -7.552 -3.760 16.451 1.00 95.25 129 MET A CA 1
ATOM 1033 C C . MET A 1 129 ? -6.852 -4.968 15.840 1.00 95.25 129 MET A C 1
ATOM 1035 O O . MET A 1 129 ? -6.652 -4.987 14.629 1.00 95.25 129 MET A O 1
ATOM 1039 N N . LEU A 1 130 ? -6.458 -5.962 16.638 1.00 96.50 130 LEU A N 1
ATOM 1040 C CA . LEU A 1 130 ? -5.558 -7.022 16.173 1.00 96.50 130 LEU A CA 1
ATOM 1041 C C . LEU A 1 130 ? -6.230 -7.975 15.177 1.00 96.50 130 LEU A C 1
ATOM 1043 O O . LEU A 1 130 ? -5.673 -8.247 14.114 1.00 96.50 130 LEU A O 1
ATOM 1047 N N . GLU A 1 131 ? -7.424 -8.469 15.493 1.00 95.75 131 GLU A N 1
ATOM 1048 C CA . GLU A 1 131 ? -8.141 -9.449 14.676 1.00 95.75 131 GLU A CA 1
ATOM 1049 C C . GLU A 1 131 ? -8.498 -8.914 13.278 1.00 95.75 131 GLU A C 1
ATOM 1051 O O . GLU A 1 131 ? -8.184 -9.604 12.304 1.00 95.75 131 GLU A O 1
ATOM 1056 N N . PRO A 1 132 ? -8.996 -7.668 13.112 1.00 94.31 132 PRO A N 1
ATOM 1057 C CA . PRO A 1 132 ? -9.171 -7.071 11.788 1.00 94.31 132 PRO A CA 1
ATOM 1058 C C . PRO A 1 132 ? -7.884 -7.019 10.949 1.00 94.31 132 PRO A C 1
ATOM 1060 O O . PRO A 1 132 ? -7.931 -7.235 9.736 1.00 94.31 132 PRO A O 1
ATOM 1063 N N . ILE A 1 133 ? -6.726 -6.749 11.570 1.00 95.44 133 ILE A N 1
ATOM 1064 C CA . ILE A 1 133 ? -5.440 -6.728 10.856 1.00 95.44 133 ILE A CA 1
ATOM 1065 C C . ILE A 1 133 ? -4.995 -8.147 10.483 1.00 95.44 133 ILE A C 1
ATOM 1067 O O . ILE A 1 133 ? -4.595 -8.374 9.340 1.00 95.44 133 ILE A O 1
ATOM 1071 N N . CYS A 1 134 ? -5.087 -9.107 11.407 1.00 95.06 134 CYS A N 1
ATOM 1072 C CA . CYS A 1 134 ? -4.774 -10.516 11.148 1.00 95.06 134 CYS A CA 1
ATOM 1073 C C . CYS A 1 134 ? -5.635 -11.085 10.016 1.00 95.06 134 CYS A C 1
ATOM 1075 O O . CYS A 1 134 ? -5.111 -11.726 9.104 1.00 95.06 134 CYS A O 1
ATOM 1077 N N . TYR A 1 135 ? -6.938 -10.797 10.044 1.00 91.81 135 TYR A N 1
ATOM 1078 C CA . TYR A 1 135 ? -7.869 -11.172 8.989 1.00 91.81 135 TYR A CA 1
ATOM 1079 C C . TYR A 1 135 ? -7.439 -10.561 7.654 1.00 91.81 135 TYR A C 1
ATOM 1081 O O . TYR A 1 135 ? -7.190 -11.287 6.697 1.00 91.81 135 TYR A O 1
ATOM 1089 N N . ALA A 1 136 ? -7.231 -9.240 7.590 1.00 91.00 136 ALA A N 1
ATOM 1090 C CA . ALA A 1 136 ? -6.782 -8.582 6.362 1.00 91.00 136 ALA A CA 1
ATOM 1091 C C . ALA A 1 136 ? -5.502 -9.218 5.782 1.00 91.00 136 ALA A C 1
ATOM 1093 O O . ALA A 1 136 ? -5.422 -9.471 4.580 1.00 91.00 136 ALA A O 1
ATOM 1094 N N . LEU A 1 137 ? -4.517 -9.530 6.628 1.00 92.38 137 LEU A N 1
ATOM 1095 C CA . LEU A 1 137 ? -3.266 -10.170 6.216 1.00 92.38 137 LEU A CA 1
ATOM 1096 C C . LEU A 1 137 ? -3.457 -11.561 5.603 1.00 92.38 137 LEU A C 1
ATOM 1098 O O . LEU A 1 137 ? -2.732 -11.897 4.667 1.00 92.38 137 LEU A O 1
ATOM 1102 N N . LEU A 1 138 ? -4.417 -12.346 6.097 1.00 91.00 138 LEU A N 1
ATOM 1103 C CA . LEU A 1 138 ? -4.751 -13.656 5.537 1.00 91.00 138 LEU A CA 1
ATOM 1104 C C . LEU A 1 138 ? -5.247 -13.533 4.088 1.00 91.00 138 LEU A C 1
ATOM 1106 O O . LEU A 1 138 ? -4.834 -14.300 3.219 1.00 91.00 138 LEU A O 1
ATOM 1110 N N . HIS A 1 139 ? -6.079 -12.531 3.801 1.00 87.31 139 HIS A N 1
ATOM 1111 C CA . HIS A 1 139 ? -6.641 -12.327 2.462 1.00 87.31 139 HIS A CA 1
ATOM 1112 C C . HIS A 1 139 ? -5.659 -11.691 1.472 1.00 87.31 139 HIS A C 1
ATOM 1114 O O . HIS A 1 139 ? -5.772 -11.908 0.263 1.00 87.31 139 HIS A O 1
ATOM 1120 N N . PHE A 1 140 ? -4.667 -10.938 1.955 1.00 90.56 140 PHE A N 1
ATOM 1121 C CA . PHE A 1 140 ? -3.643 -10.347 1.094 1.00 90.56 140 PHE A CA 1
ATOM 1122 C C . PHE A 1 140 ? -2.536 -11.320 0.675 1.00 90.56 140 PHE A C 1
ATOM 1124 O O . PHE A 1 140 ? -1.725 -10.947 -0.168 1.00 90.56 140 PHE A O 1
ATOM 1131 N N . ASP A 1 141 ? -2.488 -12.549 1.193 1.00 90.00 141 ASP A N 1
ATOM 1132 C CA . ASP A 1 141 ? -1.366 -13.464 0.949 1.00 90.00 141 ASP A CA 1
ATOM 1133 C C . ASP A 1 141 ? -1.197 -13.798 -0.545 1.00 90.00 141 ASP A C 1
ATOM 1135 O O . ASP A 1 141 ? -0.183 -13.453 -1.158 1.00 90.00 141 ASP A O 1
ATOM 1139 N N . ARG A 1 142 ? -2.268 -14.290 -1.185 1.00 90.94 142 ARG A N 1
ATOM 1140 C CA . ARG A 1 142 ? -2.306 -14.554 -2.638 1.00 90.94 142 ARG A CA 1
ATOM 1141 C C . ARG A 1 142 ? -2.059 -13.301 -3.478 1.00 90.94 142 ARG A C 1
ATOM 1143 O O . ARG A 1 142 ? -1.468 -13.370 -4.553 1.00 90.94 142 ARG A O 1
ATOM 1150 N N . TYR A 1 143 ? -2.521 -12.145 -3.000 1.00 91.94 143 TYR A N 1
ATOM 1151 C CA . TYR A 1 143 ? -2.279 -10.869 -3.673 1.00 91.94 143 TYR A CA 1
ATOM 1152 C C . TYR A 1 143 ? -0.786 -10.519 -3.657 1.00 91.94 143 TYR A C 1
ATOM 1154 O O . TYR A 1 143 ? -0.231 -10.109 -4.676 1.00 91.94 143 TYR A O 1
ATOM 1162 N N . CYS A 1 144 ? -0.120 -10.705 -2.516 1.00 92.94 144 CYS A N 1
ATOM 1163 C CA . CYS A 1 144 ? 1.311 -10.464 -2.378 1.00 92.94 144 CYS A CA 1
ATOM 1164 C C . CYS A 1 144 ? 2.134 -11.404 -3.261 1.00 92.94 144 CYS A C 1
ATOM 1166 O O . CYS A 1 144 ? 3.078 -10.954 -3.905 1.00 92.94 144 CYS A O 1
ATOM 1168 N N . GLU A 1 145 ? 1.781 -12.689 -3.316 1.00 92.75 145 GLU A N 1
ATOM 1169 C CA . GLU A 1 145 ? 2.441 -13.666 -4.190 1.00 92.75 145 GLU A CA 1
ATOM 1170 C C . GLU A 1 145 ? 2.325 -13.289 -5.671 1.00 92.75 145 GLU A C 1
ATOM 1172 O O . GLU A 1 145 ? 3.322 -13.311 -6.400 1.00 92.75 145 GLU A O 1
ATOM 1177 N N . LEU A 1 146 ? 1.134 -12.870 -6.108 1.00 93.38 146 LEU A N 1
ATOM 1178 C CA . LEU A 1 146 ? 0.914 -12.393 -7.471 1.00 93.38 146 LEU A CA 1
ATOM 1179 C C . LEU A 1 146 ? 1.801 -11.186 -7.790 1.00 93.38 146 LEU A C 1
ATOM 1181 O O . LEU A 1 146 ? 2.471 -11.178 -8.816 1.00 93.38 146 LEU A O 1
ATOM 1185 N N . ILE A 1 147 ? 1.844 -10.171 -6.923 1.00 94.44 147 ILE A N 1
ATOM 1186 C CA . ILE A 1 147 ? 2.665 -8.978 -7.176 1.00 94.44 147 ILE A CA 1
ATOM 1187 C C . ILE A 1 147 ? 4.159 -9.317 -7.197 1.00 94.44 147 ILE A C 1
ATOM 1189 O O . ILE A 1 147 ? 4.841 -8.906 -8.130 1.00 94.44 147 ILE A O 1
ATOM 1193 N N . ARG A 1 148 ? 4.667 -10.123 -6.257 1.00 93.25 148 ARG A N 1
ATOM 1194 C CA . ARG A 1 148 ? 6.091 -10.518 -6.223 1.00 93.25 148 ARG A CA 1
ATOM 1195 C C . ARG A 1 148 ? 6.523 -11.325 -7.446 1.00 93.25 148 ARG A C 1
ATOM 1197 O O . ARG A 1 148 ? 7.648 -11.184 -7.916 1.00 93.25 148 ARG A O 1
ATOM 1204 N N . SER A 1 149 ? 5.637 -12.180 -7.956 1.00 93.19 149 SER A N 1
ATOM 1205 C CA . SER A 1 149 ? 5.900 -12.990 -9.152 1.00 93.19 149 SER A CA 1
ATOM 1206 C C . SER A 1 149 ? 5.679 -12.237 -10.463 1.00 93.19 149 SER A C 1
ATOM 1208 O O . SER A 1 149 ? 6.052 -12.752 -11.512 1.00 93.19 149 SER A O 1
ATOM 1210 N N . THR A 1 150 ? 5.101 -11.029 -10.432 1.00 94.12 150 THR A N 1
ATOM 1211 C CA . THR A 1 150 ? 4.762 -10.275 -11.650 1.00 94.12 150 THR A CA 1
ATOM 1212 C C . THR A 1 150 ? 5.476 -8.944 -11.793 1.00 94.12 150 THR A C 1
ATOM 1214 O O . THR A 1 150 ? 5.802 -8.573 -12.915 1.00 94.12 150 THR A O 1
ATOM 1217 N N . VAL A 1 151 ? 5.739 -8.223 -10.706 1.00 94.25 151 VAL A N 1
ATOM 1218 C CA . VAL A 1 151 ? 6.375 -6.901 -10.725 1.00 94.25 151 VAL A CA 1
ATOM 1219 C C . VAL A 1 151 ? 7.881 -7.038 -10.547 1.00 94.25 151 VAL A C 1
ATOM 1221 O O . VAL A 1 151 ? 8.362 -7.762 -9.677 1.00 94.25 151 VAL A O 1
ATOM 1224 N N . ASP A 1 152 ? 8.637 -6.331 -11.381 1.00 93.25 152 ASP A N 1
ATOM 1225 C CA . ASP A 1 152 ? 10.094 -6.270 -11.284 1.00 93.25 152 ASP A CA 1
ATOM 1226 C C . ASP A 1 152 ? 10.525 -5.226 -10.239 1.00 93.25 152 ASP A C 1
ATOM 1228 O O . ASP A 1 152 ? 10.685 -4.040 -10.543 1.00 93.25 152 ASP A O 1
ATOM 1232 N N . GLU A 1 153 ? 10.667 -5.668 -8.986 1.00 89.06 153 GLU A N 1
ATOM 1233 C CA . GLU A 1 153 ? 11.101 -4.814 -7.872 1.00 89.06 153 GLU A CA 1
ATOM 1234 C C . GLU A 1 153 ? 12.524 -4.267 -8.088 1.00 89.06 153 GLU A C 1
ATOM 1236 O O . GLU A 1 153 ? 12.767 -3.088 -7.838 1.00 89.06 153 GLU A O 1
ATOM 1241 N N . GLU A 1 154 ? 13.443 -5.067 -8.642 1.00 89.44 154 GLU A N 1
ATOM 1242 C CA . GLU A 1 154 ? 14.834 -4.654 -8.877 1.00 89.44 154 GLU A CA 1
ATOM 1243 C C . GLU A 1 154 ? 14.920 -3.528 -9.919 1.00 89.44 154 GLU A C 1
ATOM 1245 O O . GLU A 1 154 ? 15.679 -2.564 -9.764 1.00 89.44 154 GLU A O 1
ATOM 1250 N N . TYR A 1 155 ? 14.123 -3.616 -10.986 1.00 88.44 155 TYR A N 1
ATOM 1251 C CA . TYR A 1 155 ? 14.033 -2.546 -11.976 1.00 88.44 155 TYR A CA 1
ATOM 1252 C C . TYR A 1 155 ? 13.410 -1.274 -11.389 1.00 88.44 155 TYR A C 1
ATOM 1254 O O . TYR A 1 155 ? 13.891 -0.168 -11.667 1.00 88.44 155 TYR A O 1
ATOM 1262 N N . HIS A 1 156 ? 12.375 -1.419 -10.556 1.00 89.06 156 HIS A N 1
ATOM 1263 C CA . HIS A 1 156 ? 11.737 -0.291 -9.883 1.00 89.06 156 HIS A CA 1
ATOM 1264 C C . HIS A 1 156 ? 12.697 0.433 -8.932 1.00 89.06 156 HIS A C 1
ATOM 1266 O O . HIS A 1 156 ? 12.755 1.661 -8.952 1.00 89.06 156 HIS A O 1
ATOM 1272 N N . GLU A 1 157 ? 13.500 -0.293 -8.156 1.00 87.44 157 GLU A N 1
ATOM 1273 C CA . GLU A 1 157 ? 14.490 0.301 -7.250 1.00 87.44 157 GLU A CA 1
ATOM 1274 C C . GLU A 1 157 ? 15.555 1.125 -7.989 1.00 87.44 157 GLU A C 1
ATOM 1276 O O . GLU A 1 157 ? 15.990 2.164 -7.492 1.00 87.44 157 GLU A O 1
ATOM 1281 N N . LYS A 1 158 ? 15.960 0.694 -9.192 1.00 83.88 158 LYS A N 1
ATOM 1282 C CA . LYS A 1 158 ? 16.990 1.380 -9.993 1.00 83.88 158 LYS A CA 1
ATOM 1283 C C . LYS A 1 158 ? 16.458 2.577 -10.777 1.00 83.88 158 LYS A C 1
ATOM 1285 O O . LYS A 1 158 ? 17.173 3.564 -10.928 1.00 83.88 158 LYS A O 1
ATOM 1290 N N . THR A 1 159 ? 15.247 2.474 -11.323 1.00 82.75 159 THR A N 1
ATOM 1291 C CA . THR A 1 159 ? 14.720 3.440 -12.308 1.00 82.75 159 THR A CA 1
ATOM 1292 C C . THR A 1 159 ? 13.538 4.264 -11.803 1.00 82.75 159 THR A C 1
ATOM 1294 O O . THR A 1 159 ? 13.225 5.300 -12.381 1.00 82.75 159 THR A O 1
ATOM 1297 N N . GLY A 1 160 ? 12.856 3.816 -10.747 1.00 84.50 160 GLY A N 1
ATOM 1298 C CA . GLY A 1 160 ? 11.589 4.381 -10.282 1.00 84.50 160 GLY A CA 1
ATOM 1299 C C . GLY A 1 160 ? 10.368 3.988 -11.125 1.00 84.50 160 GLY A C 1
ATOM 1300 O O . GLY A 1 160 ? 9.238 4.245 -10.704 1.00 84.50 160 GLY A O 1
ATOM 1301 N N . ASP A 1 161 ? 10.561 3.321 -12.266 1.00 86.50 161 ASP A N 1
ATOM 1302 C CA . ASP A 1 161 ? 9.494 2.890 -13.169 1.00 86.50 161 ASP A CA 1
ATOM 1303 C C . ASP A 1 161 ? 8.997 1.477 -12.829 1.00 86.50 161 ASP A C 1
ATOM 1305 O O . ASP A 1 161 ? 9.746 0.617 -12.371 1.00 86.50 161 ASP A O 1
ATOM 1309 N N . PHE A 1 162 ? 7.713 1.221 -13.081 1.00 90.25 162 PHE A N 1
ATOM 1310 C CA . PHE A 1 162 ? 7.108 -0.098 -12.895 1.00 90.25 162 PHE A CA 1
ATOM 1311 C C . PHE A 1 162 ? 7.068 -0.855 -14.220 1.00 90.25 162 PHE A C 1
ATOM 1313 O O . PHE A 1 162 ? 6.619 -0.311 -15.230 1.00 90.25 162 PHE A O 1
ATOM 1320 N N . ARG A 1 163 ? 7.483 -2.122 -14.194 1.00 91.88 163 ARG A N 1
ATOM 1321 C CA . ARG A 1 163 ? 7.340 -3.058 -15.311 1.00 91.88 163 ARG A CA 1
ATOM 1322 C C . ARG A 1 163 ? 7.011 -4.458 -14.811 1.00 91.88 163 ARG A C 1
ATOM 1324 O O . ARG A 1 163 ? 7.278 -4.792 -13.653 1.00 91.88 163 ARG A O 1
ATOM 1331 N N . ILE A 1 164 ? 6.459 -5.268 -15.701 1.00 94.19 164 ILE A N 1
ATOM 1332 C CA . ILE A 1 164 ? 6.314 -6.704 -15.490 1.00 94.19 164 ILE A CA 1
ATOM 1333 C C . ILE A 1 164 ? 7.687 -7.363 -15.571 1.00 94.19 164 ILE A C 1
ATOM 1335 O O . ILE A 1 164 ? 8.527 -6.929 -16.364 1.00 94.19 164 ILE A O 1
ATOM 1339 N N . ARG A 1 165 ? 7.919 -8.397 -14.761 1.00 94.06 165 ARG A N 1
ATOM 1340 C CA . ARG A 1 165 ? 9.162 -9.163 -14.796 1.00 94.06 165 ARG A CA 1
ATOM 1341 C C . ARG A 1 165 ? 9.381 -9.796 -16.182 1.00 94.06 165 ARG A C 1
ATOM 1343 O O . ARG A 1 165 ? 8.452 -10.403 -16.721 1.00 94.06 165 ARG A O 1
ATOM 1350 N N . PRO A 1 166 ? 10.595 -9.695 -16.751 1.00 93.06 166 PRO A N 1
ATOM 1351 C CA . PRO A 1 166 ? 10.877 -10.249 -18.075 1.00 93.06 166 PRO A CA 1
ATOM 1352 C C . PRO A 1 166 ? 10.761 -11.777 -18.158 1.00 93.06 166 PRO A C 1
ATOM 1354 O O . PRO A 1 166 ? 10.532 -12.304 -19.236 1.00 93.06 166 PRO A O 1
ATOM 1357 N N . ASP A 1 167 ? 10.906 -12.496 -17.041 1.00 92.31 167 ASP A N 1
ATOM 1358 C CA . ASP A 1 167 ? 10.889 -13.966 -16.975 1.00 92.31 167 ASP A CA 1
ATOM 1359 C C . ASP A 1 167 ? 9.503 -14.594 -17.203 1.00 92.31 167 ASP A C 1
ATOM 1361 O O . ASP A 1 167 ? 9.407 -15.801 -17.421 1.00 92.31 167 ASP A O 1
ATOM 1365 N N . ILE A 1 168 ? 8.436 -13.793 -17.188 1.00 91.06 168 ILE A N 1
ATOM 1366 C CA . ILE A 1 168 ? 7.059 -14.265 -17.398 1.00 91.06 168 ILE A CA 1
ATOM 1367 C C . ILE A 1 168 ? 6.798 -14.636 -18.859 1.00 91.06 168 ILE A C 1
ATOM 1369 O O . ILE A 1 168 ? 5.989 -15.525 -19.134 1.00 91.06 168 ILE A O 1
ATOM 1373 N N . ASP A 1 169 ? 7.454 -13.949 -19.793 1.00 91.69 169 ASP A N 1
ATOM 1374 C CA . ASP A 1 169 ? 7.231 -14.115 -21.223 1.00 91.69 169 ASP A CA 1
ATOM 1375 C C . ASP A 1 169 ? 8.569 -14.167 -21.986 1.00 91.69 169 ASP A C 1
ATOM 1377 O O . ASP A 1 169 ? 9.402 -13.273 -21.818 1.00 91.69 169 ASP A O 1
ATOM 1381 N N . PRO A 1 170 ? 8.798 -15.178 -22.846 1.00 92.06 170 PRO A N 1
ATOM 1382 C CA . PRO A 1 170 ? 10.061 -15.319 -23.570 1.00 92.06 170 PRO A CA 1
ATOM 1383 C C . PRO A 1 170 ? 10.436 -14.116 -24.446 1.00 92.06 170 PRO A C 1
ATOM 1385 O O . PRO A 1 170 ? 11.624 -13.838 -24.615 1.00 92.06 170 PRO A O 1
ATOM 1388 N N . GLU A 1 171 ? 9.457 -13.397 -25.004 1.00 91.31 171 GLU A N 1
ATOM 1389 C CA . GLU A 1 171 ? 9.726 -12.225 -25.840 1.00 91.31 171 GLU A CA 1
ATOM 1390 C C . GLU A 1 171 ? 10.111 -11.016 -24.978 1.00 91.31 171 GLU A C 1
ATOM 1392 O O . GLU A 1 171 ? 11.047 -10.290 -25.324 1.00 91.31 171 GLU A O 1
ATOM 1397 N N . LEU A 1 172 ? 9.475 -10.840 -23.812 1.00 92.69 172 LEU A N 1
ATOM 1398 C CA . LEU A 1 172 ? 9.906 -9.841 -22.826 1.00 92.69 172 LEU A CA 1
ATOM 1399 C C . LEU A 1 172 ? 11.331 -10.108 -22.335 1.00 92.69 172 LEU A C 1
ATOM 1401 O O . LEU A 1 172 ? 12.131 -9.171 -22.254 1.00 92.69 172 LEU A O 1
ATOM 1405 N N . LEU A 1 173 ? 11.669 -11.370 -22.058 1.00 93.88 173 LEU A N 1
ATOM 1406 C CA . LEU A 1 173 ? 13.018 -11.764 -21.658 1.00 93.88 173 LEU A CA 1
ATOM 1407 C C . LEU A 1 173 ? 14.044 -11.377 -22.727 1.00 93.88 173 LEU A C 1
ATOM 1409 O O . LEU A 1 173 ? 15.029 -10.707 -22.420 1.00 93.88 173 LEU A O 1
ATOM 1413 N N . ARG A 1 174 ? 13.765 -11.707 -23.994 1.00 93.38 174 ARG A N 1
ATOM 1414 C CA . ARG A 1 174 ? 14.636 -11.378 -25.128 1.00 93.38 174 ARG A CA 1
ATOM 1415 C C . ARG A 1 174 ? 14.877 -9.870 -25.253 1.00 93.38 174 ARG A C 1
ATOM 1417 O O . ARG A 1 174 ? 16.020 -9.440 -25.393 1.00 93.38 174 ARG A O 1
ATOM 1424 N N . ILE A 1 175 ? 13.819 -9.057 -25.168 1.00 92.12 175 ILE A N 1
ATOM 1425 C CA . ILE A 1 175 ? 13.932 -7.590 -25.238 1.00 92.12 175 ILE A CA 1
ATOM 1426 C C . ILE A 1 175 ? 14.728 -7.048 -24.041 1.00 92.12 175 ILE A C 1
ATOM 1428 O O . ILE A 1 175 ? 15.557 -6.151 -24.206 1.00 92.12 175 ILE A O 1
ATOM 1432 N N . SER A 1 176 ? 14.509 -7.591 -22.840 1.00 91.38 176 SER A N 1
ATOM 1433 C CA . SER A 1 176 ? 15.240 -7.192 -21.633 1.00 91.38 176 SER A CA 1
ATOM 1434 C C . SER A 1 176 ? 16.734 -7.524 -21.725 1.00 91.38 176 SER A C 1
ATOM 1436 O O . SER A 1 176 ? 17.566 -6.708 -21.322 1.00 91.38 176 SER A O 1
ATOM 1438 N N . ASP A 1 177 ? 17.092 -8.679 -22.286 1.00 93.25 177 ASP A N 1
ATOM 1439 C CA . ASP A 1 177 ? 18.488 -9.064 -22.516 1.00 93.25 177 ASP A CA 1
ATOM 1440 C C . ASP A 1 177 ? 19.174 -8.127 -23.521 1.00 93.25 177 ASP A C 1
ATOM 1442 O O . ASP A 1 177 ? 20.296 -7.664 -23.277 1.00 93.25 177 ASP A O 1
ATOM 1446 N N . ASP A 1 178 ? 18.478 -7.768 -24.606 1.00 91.25 178 ASP A N 1
ATOM 1447 C CA . ASP A 1 178 ? 18.953 -6.788 -25.588 1.00 91.25 178 ASP A CA 1
ATOM 1448 C C . ASP A 1 178 ? 19.170 -5.404 -24.939 1.00 91.25 178 ASP A C 1
ATOM 1450 O O . ASP A 1 178 ? 20.208 -4.764 -25.153 1.00 91.25 178 ASP A O 1
ATOM 1454 N N . MET A 1 179 ? 18.240 -4.953 -24.087 1.00 87.25 179 MET A N 1
ATOM 1455 C CA . MET A 1 179 ? 18.376 -3.706 -23.319 1.00 87.25 179 MET A CA 1
ATOM 1456 C C . MET A 1 179 ? 19.572 -3.754 -22.358 1.00 87.25 179 MET A C 1
ATOM 1458 O O . MET A 1 179 ? 20.378 -2.822 -22.338 1.00 87.25 179 MET A O 1
ATOM 1462 N N . CYS A 1 180 ? 19.755 -4.855 -21.626 1.00 88.69 180 CYS A N 1
ATOM 1463 C CA . CYS A 1 180 ? 20.895 -5.046 -20.727 1.00 88.69 180 CYS A CA 1
ATOM 1464 C C . CYS A 1 180 ? 22.232 -5.036 -21.491 1.00 88.69 180 CYS A C 1
ATOM 1466 O O . CYS A 1 180 ? 23.233 -4.477 -21.027 1.00 88.69 180 CYS A O 1
ATOM 1468 N N . 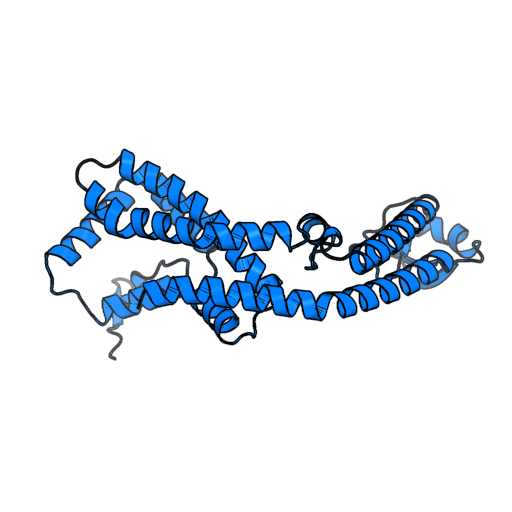ALA A 1 181 ? 22.273 -5.620 -22.692 1.00 88.81 181 ALA A N 1
ATOM 1469 C CA . ALA A 1 181 ? 23.450 -5.582 -23.551 1.00 88.81 181 ALA A CA 1
ATOM 1470 C C . ALA A 1 181 ? 23.786 -4.150 -24.005 1.00 88.81 181 ALA A C 1
ATOM 1472 O O . ALA A 1 181 ? 24.967 -3.787 -24.045 1.00 88.81 181 ALA A O 1
ATOM 1473 N N . LEU A 1 182 ? 22.778 -3.326 -24.313 1.00 84.88 182 LEU A N 1
ATOM 1474 C CA . LEU A 1 182 ? 22.968 -1.904 -24.618 1.00 84.88 182 LEU A CA 1
ATOM 1475 C C . LEU A 1 182 ? 23.453 -1.113 -23.401 1.00 84.88 182 LEU A C 1
ATOM 1477 O O . LEU A 1 182 ? 24.383 -0.322 -23.535 1.00 84.88 182 LEU A O 1
ATOM 1481 N N . GLU A 1 183 ? 22.909 -1.366 -22.214 1.00 83.81 183 GLU A N 1
ATOM 1482 C CA . GLU A 1 183 ? 23.350 -0.720 -20.971 1.00 83.81 183 GLU A CA 1
ATOM 1483 C C . GLU A 1 183 ? 24.810 -1.055 -20.643 1.00 83.81 183 GLU A C 1
ATOM 1485 O O . GLU A 1 183 ? 25.601 -0.161 -20.343 1.00 83.81 183 GLU A O 1
ATOM 1490 N N . LYS A 1 184 ? 25.225 -2.318 -20.808 1.00 85.31 184 LYS A N 1
ATOM 1491 C CA . LYS A 1 184 ? 26.633 -2.729 -20.659 1.00 85.31 184 LYS A CA 1
ATOM 1492 C C . LYS A 1 184 ? 27.549 -2.047 -21.679 1.00 85.31 184 LYS A C 1
ATOM 1494 O O . LYS A 1 184 ? 28.691 -1.723 -21.350 1.00 85.31 184 LYS A O 1
ATOM 1499 N N . LYS A 1 185 ? 27.085 -1.838 -22.918 1.00 83.38 185 LYS A N 1
ATOM 1500 C CA . LYS A 1 185 ? 27.828 -1.073 -23.938 1.00 83.38 185 LYS A CA 1
ATOM 1501 C C . LYS A 1 185 ? 27.929 0.404 -23.553 1.00 83.38 185 LYS A C 1
ATOM 1503 O O . LYS A 1 185 ? 29.019 0.962 -23.643 1.00 83.38 185 LYS A O 1
ATOM 1508 N N . ALA A 1 186 ? 26.839 1.001 -23.069 1.00 78.25 186 ALA A N 1
ATOM 1509 C CA . ALA A 1 186 ? 26.820 2.378 -22.585 1.00 78.25 186 ALA A CA 1
ATOM 1510 C C . ALA A 1 186 ? 27.788 2.573 -21.412 1.00 78.25 186 ALA A C 1
ATOM 1512 O O . ALA A 1 186 ? 28.546 3.536 -21.400 1.00 78.25 186 ALA A O 1
ATOM 1513 N N . GLU A 1 187 ? 27.825 1.642 -20.458 1.00 79.75 187 GLU A N 1
ATOM 1514 C CA . GLU A 1 187 ? 28.712 1.739 -19.296 1.00 79.75 187 GLU A CA 1
ATOM 1515 C C . GLU A 1 187 ? 30.195 1.638 -19.689 1.00 79.75 187 GLU A C 1
ATOM 1517 O O . GLU A 1 187 ? 31.016 2.430 -19.231 1.00 79.75 187 GLU A O 1
ATOM 1522 N N . LYS A 1 188 ? 30.541 0.752 -20.635 1.00 78.19 188 LYS A N 1
ATOM 1523 C CA . LYS A 1 188 ? 31.896 0.686 -21.221 1.00 78.19 188 LYS A CA 1
ATOM 1524 C C . LYS A 1 188 ? 32.276 1.954 -21.992 1.00 78.19 188 LYS A C 1
ATOM 1526 O O . LYS A 1 188 ? 33.438 2.353 -21.994 1.00 78.19 188 LYS A O 1
ATOM 1531 N N . ALA A 1 189 ? 31.325 2.594 -22.665 1.00 70.56 189 ALA A N 1
ATOM 1532 C CA . ALA A 1 189 ? 31.571 3.868 -23.333 1.00 70.56 189 ALA A CA 1
ATOM 1533 C C . ALA A 1 189 ? 31.768 5.003 -22.307 1.00 70.56 189 ALA A C 1
ATOM 1535 O O . ALA A 1 189 ? 32.698 5.797 -22.441 1.00 70.56 189 ALA A O 1
ATOM 1536 N N . LYS A 1 190 ? 30.995 5.016 -21.210 1.00 66.00 190 LYS A N 1
ATOM 1537 C CA . LYS A 1 190 ? 31.134 5.993 -20.116 1.00 66.00 190 LYS A CA 1
ATOM 1538 C C . LYS A 1 190 ? 32.487 5.939 -19.407 1.00 66.00 190 LYS A C 1
ATOM 1540 O O . LYS A 1 190 ? 32.977 6.992 -19.018 1.00 66.00 190 LYS A O 1
ATOM 1545 N N . THR A 1 191 ? 33.138 4.778 -19.267 1.00 62.16 191 THR A N 1
ATOM 1546 C CA . THR A 1 191 ? 34.467 4.700 -18.612 1.00 62.16 191 THR A CA 1
ATOM 1547 C C . THR A 1 191 ? 35.561 5.488 -19.342 1.00 62.16 191 THR A C 1
ATOM 1549 O O . THR A 1 191 ? 36.585 5.811 -18.743 1.00 62.16 191 THR A O 1
ATOM 1552 N N . HIS A 1 192 ? 35.350 5.831 -20.616 1.00 56.00 192 HIS A N 1
ATOM 1553 C CA . HIS A 1 192 ? 36.251 6.688 -21.390 1.00 56.00 192 HIS A CA 1
ATOM 1554 C C . HIS A 1 192 ? 36.045 8.190 -21.093 1.00 56.00 192 HIS A C 1
ATOM 1556 O O . HIS A 1 192 ? 36.901 9.007 -21.432 1.00 56.00 192 HIS A O 1
ATOM 1562 N N . VAL A 1 193 ? 34.953 8.556 -20.408 1.00 56.34 193 VAL A N 1
ATOM 1563 C CA . VAL A 1 193 ? 34.601 9.918 -19.981 1.00 56.34 193 VAL A CA 1
ATOM 1564 C C . VAL A 1 193 ? 34.867 10.041 -18.478 1.00 56.34 193 VAL A C 1
ATOM 1566 O O . VAL A 1 193 ? 34.110 9.581 -17.626 1.00 56.34 193 VAL A O 1
ATOM 1569 N N . ARG A 1 194 ? 36.012 10.621 -18.126 1.00 43.22 194 ARG A N 1
ATOM 1570 C CA . ARG A 1 194 ? 36.622 10.510 -16.794 1.00 43.22 194 ARG A CA 1
ATOM 1571 C C . ARG A 1 194 ? 36.037 11.496 -15.764 1.00 43.22 194 ARG A C 1
ATOM 1573 O O . ARG A 1 194 ? 36.789 12.300 -15.235 1.00 43.22 194 ARG A O 1
ATOM 1580 N N . LYS A 1 195 ? 34.732 11.421 -15.450 1.00 43.41 195 LYS A N 1
ATOM 1581 C CA . LYS A 1 195 ? 34.107 11.824 -14.157 1.00 43.41 195 LYS A CA 1
ATOM 1582 C C . LYS A 1 195 ? 32.584 11.576 -14.165 1.00 43.41 195 LYS A C 1
ATOM 1584 O O . LYS A 1 195 ? 31.947 11.797 -15.193 1.00 43.41 195 LYS A O 1
ATOM 1589 N N . PRO A 1 196 ? 31.979 11.152 -13.036 1.00 40.38 196 PRO A N 1
ATOM 1590 C CA . PRO A 1 196 ? 30.565 10.805 -12.978 1.00 40.38 196 PRO A CA 1
ATOM 1591 C C . PRO A 1 196 ? 29.718 12.077 -12.971 1.00 40.38 196 PRO A C 1
ATOM 1593 O O . PRO A 1 196 ? 29.623 12.791 -11.975 1.00 40.38 196 PRO A O 1
ATOM 1596 N N . ILE A 1 197 ? 29.097 12.367 -14.106 1.00 43.25 197 ILE A N 1
ATOM 1597 C CA . ILE A 1 197 ? 28.011 13.338 -14.184 1.00 43.25 197 ILE A CA 1
ATOM 1598 C C . ILE A 1 197 ? 26.752 12.583 -13.783 1.00 43.25 197 ILE A C 1
ATOM 1600 O O . ILE A 1 197 ? 26.480 11.518 -14.335 1.00 43.25 197 ILE A O 1
ATOM 1604 N N . ALA A 1 198 ? 26.017 13.108 -12.803 1.00 36.69 198 ALA A N 1
ATOM 1605 C CA . ALA A 1 198 ? 24.771 12.528 -12.319 1.00 36.69 198 ALA A CA 1
ATOM 1606 C C . ALA A 1 198 ? 23.767 12.373 -13.475 1.00 36.69 198 ALA A C 1
ATOM 1608 O O . ALA A 1 198 ? 23.047 13.300 -13.836 1.00 36.69 198 ALA A O 1
ATOM 1609 N N . CYS A 1 199 ? 23.744 11.187 -14.076 1.00 41.62 199 CYS A N 1
ATOM 1610 C CA . CYS A 1 199 ? 22.786 10.780 -15.090 1.00 41.62 199 CYS A CA 1
ATOM 1611 C C . CYS A 1 199 ? 21.649 10.075 -14.348 1.00 41.62 199 CYS A C 1
ATOM 1613 O O . CYS A 1 199 ? 21.596 8.852 -14.305 1.00 41.62 199 CYS A O 1
ATOM 1615 N N . MET A 1 200 ? 20.797 10.855 -13.673 1.00 35.75 200 MET A N 1
ATOM 1616 C CA . MET A 1 200 ? 19.561 10.318 -13.079 1.00 35.75 200 MET A CA 1
ATOM 1617 C C . MET A 1 200 ? 18.450 10.113 -14.108 1.00 35.75 200 MET A C 1
ATOM 1619 O O . MET A 1 200 ? 17.454 9.481 -13.811 1.00 35.75 200 MET A O 1
ATOM 1623 N N . ASP A 1 201 ? 18.650 10.582 -15.329 1.00 39.00 201 ASP A N 1
ATOM 1624 C CA . ASP A 1 201 ? 17.863 10.205 -16.486 1.00 39.00 201 ASP A CA 1
ATOM 1625 C C . ASP A 1 201 ? 18.837 10.155 -17.656 1.00 39.00 201 ASP A C 1
ATOM 1627 O O . ASP A 1 201 ? 19.767 10.966 -17.720 1.00 39.00 201 ASP A O 1
ATOM 1631 N N . LEU A 1 202 ? 18.594 9.288 -18.632 1.00 44.66 202 LEU A N 1
ATOM 1632 C CA . LEU A 1 202 ? 19.215 9.302 -19.961 1.00 44.66 202 LEU A CA 1
ATOM 1633 C C . LEU A 1 202 ? 18.864 10.583 -20.768 1.00 44.66 202 LEU A C 1
ATOM 1635 O O . LEU A 1 202 ? 18.635 10.562 -21.976 1.00 44.66 202 LEU A O 1
ATOM 1639 N N . ARG A 1 203 ? 18.818 11.751 -20.118 1.00 42.72 203 ARG A N 1
ATOM 1640 C CA . ARG A 1 203 ? 18.815 13.069 -20.746 1.00 42.72 203 ARG A CA 1
ATOM 1641 C C . ARG A 1 203 ? 20.257 13.411 -21.106 1.00 42.72 203 ARG A C 1
ATOM 1643 O O . ARG A 1 203 ? 20.972 14.024 -20.328 1.00 42.72 203 ARG A O 1
ATOM 1650 N N . VAL A 1 204 ? 20.624 12.944 -22.297 1.00 49.53 204 VAL A N 1
ATOM 1651 C CA . VAL A 1 204 ? 21.766 13.148 -23.221 1.00 49.53 204 VAL A CA 1
ATOM 1652 C C . VAL A 1 204 ? 22.598 14.456 -23.113 1.00 49.53 204 VAL A C 1
ATOM 1654 O O . VAL A 1 204 ? 22.980 15.043 -24.125 1.00 49.53 204 VAL A O 1
ATOM 1657 N N . LEU A 1 205 ? 22.893 14.965 -21.919 1.00 45.22 205 LEU A N 1
ATOM 1658 C CA . LEU A 1 205 ? 23.739 16.137 -21.700 1.00 45.22 205 LEU A CA 1
ATOM 1659 C C . LEU A 1 205 ? 24.745 15.824 -20.595 1.00 45.22 205 LEU A C 1
ATOM 1661 O O . LEU A 1 205 ? 24.421 15.826 -19.410 1.00 45.22 205 LEU A O 1
ATOM 1665 N N . PHE A 1 206 ? 25.985 15.574 -21.003 1.00 54.22 206 PHE A N 1
ATOM 1666 C CA . PHE A 1 206 ? 27.106 15.375 -20.093 1.00 54.22 206 PHE A CA 1
ATOM 1667 C C . PHE A 1 206 ? 27.732 16.734 -19.757 1.00 54.22 206 PHE A C 1
ATOM 1669 O O . PHE A 1 206 ? 28.065 17.483 -20.670 1.00 54.22 206 PHE A O 1
ATOM 1676 N N . LEU A 1 207 ? 27.865 17.072 -18.469 1.00 44.47 207 LEU A N 1
ATOM 1677 C CA . LEU A 1 207 ? 28.468 18.313 -17.972 1.00 44.47 207 LEU A CA 1
ATOM 1678 C C . LEU A 1 207 ? 29.957 18.108 -17.629 1.00 44.47 207 LEU A C 1
ATOM 1680 O O . LEU A 1 207 ? 30.284 17.593 -16.566 1.00 44.47 207 LEU A O 1
ATOM 1684 N N . ALA A 1 208 ? 30.873 18.530 -18.493 1.00 51.47 208 ALA A N 1
ATOM 1685 C CA . ALA A 1 208 ? 32.308 18.485 -18.195 1.00 51.47 208 ALA A CA 1
ATOM 1686 C C . ALA A 1 208 ? 32.821 19.769 -17.534 1.00 51.47 208 ALA A C 1
ATOM 1688 O O . ALA A 1 208 ? 32.320 20.862 -17.800 1.00 51.47 208 ALA A O 1
ATOM 1689 N N . GLY A 1 209 ? 33.868 19.645 -16.713 1.00 51.41 209 GLY A N 1
ATOM 1690 C CA . GLY A 1 209 ? 34.556 20.786 -16.104 1.00 51.41 209 GLY A CA 1
ATOM 1691 C C . GLY A 1 209 ? 35.282 21.668 -17.130 1.00 51.41 209 GLY A C 1
ATOM 1692 O O . GLY A 1 209 ? 35.635 21.227 -18.222 1.00 51.41 209 GLY A O 1
ATOM 1693 N N . VAL A 1 210 ? 35.543 22.926 -16.760 1.00 54.16 210 VAL A N 1
ATOM 1694 C CA . VAL A 1 210 ? 36.134 23.961 -17.639 1.00 54.16 210 VAL A CA 1
ATOM 1695 C C . VAL A 1 210 ? 37.538 23.585 -18.155 1.00 54.16 210 VAL A C 1
ATOM 1697 O O . VAL A 1 210 ? 37.919 23.974 -19.255 1.00 54.16 210 VAL A O 1
ATOM 1700 N N . GLU A 1 211 ? 38.300 22.777 -17.412 1.00 51.84 211 GLU A N 1
ATOM 1701 C CA . GLU A 1 211 ? 39.633 22.304 -17.829 1.00 51.84 211 GLU A CA 1
ATOM 1702 C C . GLU A 1 211 ? 39.587 21.236 -18.940 1.00 51.84 211 GLU A C 1
ATOM 1704 O O . GLU A 1 211 ? 40.518 21.128 -19.740 1.00 51.84 211 GLU A O 1
ATOM 1709 N N . GLU A 1 212 ? 38.491 20.476 -19.039 1.00 51.75 212 GLU A N 1
ATOM 1710 C CA . GLU A 1 212 ? 38.335 19.356 -19.981 1.00 51.75 212 GLU A CA 1
ATOM 1711 C C . GLU A 1 212 ? 37.748 19.791 -21.337 1.00 51.75 212 GLU A C 1
ATOM 1713 O O . GLU A 1 212 ? 37.847 19.058 -22.324 1.00 51.75 212 GLU A O 1
ATOM 1718 N N . GLU A 1 213 ? 37.235 21.024 -21.433 1.00 55.44 213 GLU A N 1
ATOM 1719 C CA . GLU A 1 213 ? 36.668 21.625 -22.650 1.00 55.44 213 GLU A CA 1
ATOM 1720 C C . GLU A 1 213 ? 37.602 21.505 -23.867 1.00 55.44 213 GLU A C 1
ATOM 1722 O O . GLU A 1 213 ? 37.169 21.177 -24.976 1.00 55.44 213 GLU A O 1
ATOM 1727 N N . LYS A 1 214 ? 38.904 21.744 -23.665 1.00 55.78 214 LYS A N 1
ATOM 1728 C CA . LYS A 1 214 ? 39.907 21.716 -24.743 1.00 55.78 214 LYS A CA 1
ATOM 1729 C C . LYS A 1 214 ? 40.146 20.314 -25.303 1.00 55.78 214 LYS A C 1
ATOM 1731 O O . LYS A 1 214 ? 40.567 20.200 -26.452 1.00 55.78 214 LYS A O 1
ATOM 1736 N N . ASN A 1 215 ? 39.909 19.268 -24.511 1.00 56.16 215 ASN A N 1
ATOM 1737 C CA . ASN A 1 215 ? 40.059 17.877 -24.939 1.00 56.16 215 ASN A CA 1
ATOM 1738 C C . ASN A 1 215 ? 38.764 17.348 -25.564 1.00 56.16 215 ASN A C 1
ATOM 1740 O O . ASN A 1 215 ? 38.821 16.659 -26.576 1.00 56.16 215 ASN A O 1
ATOM 1744 N N . ILE A 1 216 ? 37.608 17.768 -25.050 1.00 56.97 216 ILE A N 1
ATOM 1745 C CA . ILE A 1 216 ? 36.288 17.395 -25.578 1.00 56.97 216 ILE A CA 1
ATOM 1746 C C . ILE A 1 216 ? 36.076 17.950 -26.993 1.00 56.97 216 ILE A C 1
ATOM 1748 O O . ILE A 1 216 ? 35.602 17.233 -27.868 1.00 56.97 216 ILE A O 1
ATOM 1752 N N . ARG A 1 217 ? 36.527 19.183 -27.269 1.00 55.25 217 ARG A N 1
ATOM 1753 C CA . ARG A 1 217 ? 36.496 19.774 -28.624 1.00 55.25 217 ARG A CA 1
ATOM 1754 C C . ARG A 1 217 ? 37.397 19.057 -29.642 1.00 55.25 217 ARG A C 1
ATOM 1756 O O . ARG A 1 217 ? 37.239 19.280 -30.838 1.00 55.25 217 ARG A O 1
ATOM 1763 N N . LYS A 1 218 ? 38.357 18.234 -29.197 1.00 56.62 218 LYS A N 1
ATOM 1764 C CA . LYS A 1 218 ? 39.249 17.458 -30.083 1.00 56.62 218 LYS A CA 1
ATOM 1765 C C . LYS A 1 218 ? 38.652 16.104 -30.481 1.00 56.62 218 LYS A C 1
ATOM 1767 O O . LYS A 1 218 ? 39.126 15.497 -31.441 1.00 56.62 218 LYS A O 1
ATOM 1772 N N . CYS A 1 219 ? 37.634 15.625 -29.768 1.00 56.16 219 CYS A N 1
ATOM 1773 C CA . CYS A 1 219 ? 36.970 14.359 -30.054 1.00 56.16 219 CYS A CA 1
ATOM 1774 C C . CYS A 1 219 ? 35.960 14.530 -31.196 1.00 56.16 219 CYS A C 1
ATOM 1776 O O . CYS A 1 219 ? 34.982 15.258 -31.069 1.00 56.16 219 CYS A O 1
ATOM 1778 N N . LYS A 1 220 ? 36.173 13.824 -32.314 1.00 54.62 220 LYS A N 1
ATOM 1779 C CA . LYS A 1 220 ? 35.318 13.910 -33.517 1.00 54.62 220 LYS A CA 1
ATOM 1780 C C . LYS A 1 220 ? 33.882 13.416 -33.303 1.00 54.62 220 LYS A C 1
ATOM 1782 O O . LYS A 1 220 ? 32.992 13.803 -34.047 1.00 54.62 220 LYS A O 1
ATOM 1787 N N . PHE A 1 221 ? 33.679 12.561 -32.309 1.00 55.66 221 PHE A N 1
ATOM 1788 C CA . PHE A 1 221 ? 32.406 11.925 -31.967 1.00 55.66 221 PHE A CA 1
ATOM 1789 C C . PHE A 1 221 ? 31.597 12.725 -30.935 1.00 55.66 221 PHE A C 1
ATOM 1791 O O . PHE A 1 221 ? 30.517 12.296 -30.542 1.00 55.66 221 PHE A O 1
ATOM 1798 N N . ILE A 1 222 ? 32.085 13.896 -30.503 1.00 61.50 222 ILE A N 1
ATOM 1799 C CA . ILE A 1 222 ? 31.419 14.720 -29.495 1.00 61.50 222 ILE A CA 1
ATOM 1800 C C . ILE A 1 222 ? 30.859 16.007 -30.113 1.00 61.50 222 ILE A C 1
ATOM 1802 O O . ILE A 1 222 ? 31.587 16.830 -30.661 1.00 61.50 222 ILE A O 1
ATOM 1806 N N . THR A 1 223 ? 29.553 16.215 -29.957 1.00 60.91 223 THR A N 1
ATOM 1807 C CA . THR A 1 223 ? 28.851 17.455 -30.306 1.00 60.91 223 THR A CA 1
ATOM 1808 C C . THR A 1 223 ? 28.637 18.299 -29.052 1.00 60.91 223 THR A C 1
ATOM 1810 O O . THR A 1 223 ? 27.912 17.902 -28.141 1.00 60.91 223 THR A O 1
ATOM 1813 N N . VAL A 1 224 ? 29.254 19.479 -28.981 1.00 61.69 224 VAL A N 1
ATOM 1814 C CA . VAL A 1 224 ? 29.048 20.429 -27.874 1.00 61.69 224 VAL A CA 1
ATOM 1815 C C . VAL A 1 224 ? 27.715 21.155 -28.070 1.00 61.69 224 VAL A C 1
ATOM 1817 O O . VAL A 1 224 ? 27.493 21.758 -29.115 1.00 61.69 224 VAL A O 1
ATOM 1820 N N . VAL A 1 225 ? 26.830 21.083 -27.073 1.00 60.25 225 VAL A N 1
ATOM 1821 C CA . VAL A 1 225 ? 25.466 21.636 -27.130 1.00 60.25 225 VAL A CA 1
ATOM 1822 C C . VAL A 1 225 ? 25.394 23.021 -26.491 1.00 60.25 225 VAL A C 1
ATOM 1824 O O . VAL A 1 225 ? 24.725 23.899 -27.023 1.00 60.25 225 VAL A O 1
ATOM 1827 N N . ASP A 1 226 ? 26.065 23.232 -25.355 1.00 56.97 226 ASP A N 1
ATOM 1828 C CA . ASP A 1 226 ? 26.013 24.505 -24.625 1.00 56.97 226 ASP A CA 1
ATOM 1829 C C . ASP A 1 226 ? 27.293 24.726 -23.803 1.00 56.97 226 ASP A C 1
ATOM 1831 O O . ASP A 1 226 ? 27.856 23.781 -23.242 1.00 56.97 226 ASP A O 1
ATOM 1835 N N . VAL A 1 227 ? 27.749 25.977 -23.716 1.00 58.94 227 VAL A N 1
ATOM 1836 C CA . VAL A 1 227 ? 28.931 26.386 -22.943 1.00 58.94 227 VAL A CA 1
ATOM 1837 C C . VAL A 1 227 ? 28.500 27.467 -21.960 1.00 58.94 227 VAL A C 1
ATOM 1839 O O . VAL A 1 227 ? 28.374 28.640 -22.306 1.00 58.94 227 VAL A O 1
ATOM 1842 N N . SER A 1 228 ? 28.275 27.075 -20.706 1.00 57.78 228 SER A N 1
ATOM 1843 C CA . SER A 1 228 ? 27.905 28.007 -19.641 1.00 57.78 228 SER A CA 1
ATOM 1844 C C . SER A 1 228 ? 29.166 28.498 -18.926 1.00 57.78 228 SER A C 1
ATOM 1846 O O . SER A 1 228 ? 29.860 27.718 -18.268 1.00 57.78 228 SER A O 1
ATOM 1848 N N . LYS A 1 229 ? 29.476 29.800 -19.041 1.00 49.31 229 LYS A N 1
ATOM 1849 C CA . LYS A 1 229 ? 30.643 30.422 -18.387 1.00 49.31 229 LYS A CA 1
ATOM 1850 C C . LYS A 1 229 ? 30.593 30.174 -16.871 1.00 49.31 229 LYS A C 1
ATOM 1852 O O . LYS A 1 229 ? 29.744 30.727 -16.185 1.00 49.31 229 LYS A O 1
ATOM 1857 N N . GLY A 1 230 ? 31.498 29.330 -16.372 1.00 53.97 230 GLY A N 1
ATOM 1858 C CA . GLY A 1 230 ? 31.650 29.002 -14.948 1.00 53.97 230 GLY A CA 1
ATOM 1859 C C . GLY A 1 230 ? 31.000 27.693 -14.479 1.00 53.97 230 GLY A C 1
ATOM 1860 O O . GLY A 1 230 ? 31.347 27.230 -13.400 1.00 53.97 230 GLY A O 1
ATOM 1861 N N . SER A 1 231 ? 30.126 27.059 -15.274 1.00 54.78 231 SER A N 1
ATOM 1862 C CA . SER A 1 231 ? 29.405 25.831 -14.870 1.00 54.78 231 SER A CA 1
ATOM 1863 C C . SER A 1 231 ? 29.772 24.582 -15.684 1.00 54.78 231 SER A C 1
ATOM 1865 O O . SER A 1 231 ? 29.262 23.504 -15.388 1.00 54.78 231 SER A O 1
ATOM 1867 N N . GLY A 1 232 ? 30.647 24.700 -16.686 1.00 59.16 232 GLY A N 1
ATOM 1868 C CA . GLY A 1 232 ? 31.093 23.574 -17.509 1.00 59.16 232 GLY A CA 1
ATOM 1869 C C . GLY A 1 232 ? 30.475 23.523 -18.909 1.00 59.16 232 GLY A C 1
ATOM 1870 O O . GLY A 1 232 ? 29.716 24.404 -19.319 1.00 59.16 232 GLY A O 1
ATOM 1871 N N . VAL A 1 233 ? 30.845 22.485 -19.658 1.00 61.06 233 VAL A N 1
ATOM 1872 C CA . VAL A 1 233 ? 30.471 22.271 -21.064 1.00 61.06 233 VAL A CA 1
ATOM 1873 C C . VAL A 1 233 ? 29.472 21.131 -21.156 1.00 61.06 233 VAL A C 1
ATOM 1875 O O . VAL A 1 233 ? 29.765 20.030 -20.690 1.00 61.06 233 VAL A O 1
ATOM 1878 N N . ARG A 1 234 ? 28.316 21.374 -21.783 1.00 61.66 234 ARG A N 1
ATOM 1879 C CA . ARG A 1 234 ? 27.361 20.315 -22.118 1.00 61.66 234 ARG A CA 1
ATOM 1880 C C . ARG A 1 234 ? 27.700 19.726 -23.474 1.00 61.66 234 ARG A C 1
ATOM 1882 O O . ARG A 1 234 ? 27.731 20.450 -24.470 1.00 61.66 234 ARG A O 1
ATOM 1889 N N . PHE A 1 235 ? 27.906 18.420 -23.526 1.00 63.19 235 PHE A N 1
ATOM 1890 C CA . PHE A 1 235 ? 28.216 17.722 -24.767 1.00 63.19 235 PHE A CA 1
ATOM 1891 C C . PHE A 1 235 ? 27.392 16.444 -24.942 1.00 63.19 235 PHE A C 1
ATOM 1893 O O . PHE A 1 235 ? 26.867 15.878 -23.981 1.00 63.19 235 PHE A O 1
ATOM 1900 N N . ARG A 1 236 ? 27.272 16.020 -26.201 1.00 62.31 236 ARG A N 1
ATOM 1901 C CA . ARG A 1 236 ? 26.624 14.794 -26.660 1.00 62.31 236 ARG A CA 1
ATOM 1902 C C . ARG A 1 236 ? 27.664 13.941 -27.370 1.00 62.31 236 ARG A C 1
ATOM 1904 O O . ARG A 1 236 ? 28.268 14.398 -28.332 1.00 62.31 236 ARG A O 1
ATOM 1911 N N . ASP A 1 237 ? 27.850 12.720 -26.908 1.00 67.88 237 ASP A N 1
ATOM 1912 C CA . ASP A 1 237 ? 28.649 11.708 -27.592 1.00 67.88 237 ASP A CA 1
ATOM 1913 C C . ASP A 1 237 ? 27.756 10.967 -28.605 1.00 67.88 237 ASP A C 1
ATOM 1915 O O . ASP A 1 237 ? 26.627 10.600 -28.271 1.00 67.88 237 ASP A O 1
ATOM 1919 N N . GLY A 1 238 ? 28.210 10.839 -29.853 1.00 68.00 238 GLY A N 1
ATOM 1920 C CA . GLY A 1 238 ? 27.441 10.249 -30.950 1.00 68.00 238 GLY A CA 1
ATOM 1921 C C . GLY A 1 238 ? 27.135 8.766 -30.742 1.00 68.00 238 GLY A C 1
ATOM 1922 O O . GLY A 1 238 ? 26.003 8.347 -30.982 1.00 68.00 238 GLY A O 1
ATOM 1923 N N . ASP A 1 239 ? 28.090 8.006 -30.205 1.00 72.06 239 ASP A N 1
ATOM 1924 C CA . ASP A 1 239 ? 27.925 6.576 -29.937 1.00 72.06 239 ASP A CA 1
ATOM 1925 C C . ASP A 1 239 ? 26.951 6.366 -28.765 1.00 72.06 239 ASP A C 1
ATOM 1927 O O . ASP A 1 239 ? 26.061 5.514 -28.819 1.00 72.06 239 ASP A O 1
ATOM 1931 N N . LEU A 1 240 ? 27.046 7.191 -27.714 1.00 71.69 240 LEU A N 1
ATOM 1932 C CA . LEU A 1 240 ? 26.085 7.173 -26.603 1.00 71.69 240 LEU A CA 1
ATOM 1933 C C . LEU A 1 240 ? 24.688 7.644 -27.023 1.00 71.69 240 LEU A C 1
ATOM 1935 O O . LEU A 1 240 ? 23.697 7.141 -26.490 1.00 71.69 240 LEU A O 1
ATOM 1939 N N . ALA A 1 241 ? 24.589 8.593 -27.958 1.00 72.38 241 ALA A N 1
ATOM 1940 C CA . ALA A 1 241 ? 23.309 9.039 -28.498 1.00 72.38 241 ALA A CA 1
ATOM 1941 C C . ALA A 1 241 ? 22.614 7.912 -29.274 1.00 72.38 241 ALA A C 1
ATOM 1943 O O . ALA A 1 241 ? 21.438 7.652 -29.024 1.00 72.38 241 ALA A O 1
ATOM 1944 N N . GLU A 1 242 ? 23.345 7.186 -30.124 1.00 78.75 242 GLU A N 1
ATOM 1945 C CA . GLU A 1 242 ? 22.810 6.036 -30.857 1.00 78.75 242 GLU A CA 1
ATOM 1946 C C . GLU A 1 242 ? 22.394 4.893 -29.915 1.00 78.75 242 GLU A C 1
ATOM 1948 O O . GLU A 1 242 ? 21.313 4.316 -30.067 1.00 78.75 242 GLU A O 1
ATOM 1953 N N . ILE A 1 243 ? 23.213 4.576 -28.903 1.00 77.50 243 ILE A N 1
ATOM 1954 C CA . ILE A 1 243 ? 22.866 3.561 -27.895 1.00 77.50 243 ILE A CA 1
ATOM 1955 C C . ILE A 1 243 ? 21.589 3.958 -27.146 1.00 77.50 243 ILE A C 1
ATOM 1957 O O . ILE A 1 243 ? 20.722 3.112 -26.920 1.00 77.50 243 ILE A O 1
ATOM 1961 N N . ASN A 1 244 ? 21.452 5.236 -26.790 1.00 80.50 244 ASN A N 1
ATOM 1962 C CA . ASN A 1 244 ? 20.267 5.741 -26.111 1.00 80.50 244 ASN A CA 1
ATOM 1963 C C . ASN A 1 244 ? 19.011 5.676 -26.997 1.00 80.50 244 ASN A C 1
ATOM 1965 O O . ASN A 1 244 ? 17.968 5.231 -26.527 1.00 80.50 244 ASN A O 1
ATOM 1969 N N . GLU A 1 245 ? 19.092 6.071 -28.270 1.00 83.44 245 GLU A N 1
ATOM 1970 C CA . GLU A 1 245 ? 17.963 5.962 -29.205 1.00 83.44 245 GLU A CA 1
ATOM 1971 C C . GLU A 1 245 ? 17.497 4.508 -29.350 1.00 83.44 245 GLU A C 1
ATOM 1973 O O . GLU A 1 245 ? 16.306 4.217 -29.224 1.00 83.44 245 GLU A O 1
ATOM 1978 N N . ARG A 1 246 ? 18.437 3.569 -29.519 1.00 85.00 246 ARG A N 1
ATOM 1979 C CA . ARG A 1 246 ? 18.124 2.134 -29.582 1.00 85.00 246 ARG A CA 1
ATOM 1980 C C . ARG A 1 246 ? 17.494 1.623 -28.284 1.00 85.00 246 ARG A C 1
ATOM 1982 O O . ARG A 1 246 ? 16.528 0.865 -28.343 1.00 85.00 246 ARG A O 1
ATOM 1989 N N . HIS A 1 247 ? 17.995 2.050 -27.122 1.00 85.88 247 HIS A N 1
ATOM 1990 C CA . HIS A 1 247 ? 17.425 1.676 -25.821 1.00 85.88 247 HIS A CA 1
ATOM 1991 C C . HIS A 1 247 ? 15.995 2.200 -25.656 1.00 85.88 247 HIS A C 1
ATOM 1993 O O . HIS A 1 247 ? 15.114 1.443 -25.258 1.00 85.88 247 HIS A O 1
ATOM 1999 N N . GLN A 1 248 ? 15.723 3.444 -26.059 1.00 85.19 248 GLN A N 1
ATOM 2000 C CA . GLN A 1 248 ? 14.372 4.014 -26.034 1.00 85.19 248 GLN A CA 1
ATOM 2001 C C . GLN A 1 248 ? 13.401 3.256 -26.945 1.00 85.19 248 GLN A C 1
ATOM 2003 O O . GLN A 1 248 ? 12.261 3.003 -26.549 1.00 85.19 248 GLN A O 1
ATOM 2008 N N . VAL A 1 249 ? 13.843 2.856 -28.142 1.00 89.50 249 VAL A N 1
ATOM 2009 C CA . VAL A 1 249 ? 13.038 2.025 -29.049 1.00 89.50 249 VAL A CA 1
ATOM 2010 C C . VAL A 1 249 ? 12.707 0.681 -28.399 1.00 89.50 249 VAL A C 1
ATOM 2012 O O . VAL A 1 249 ? 11.535 0.313 -28.355 1.00 89.50 249 VAL A O 1
ATOM 2015 N N . LEU A 1 250 ? 13.697 -0.020 -27.835 1.00 88.06 250 LEU A N 1
ATOM 2016 C CA . LEU A 1 250 ? 13.462 -1.292 -27.141 1.00 88.06 250 LEU A CA 1
ATOM 2017 C C . LEU A 1 250 ? 12.540 -1.133 -25.928 1.00 88.06 250 LEU A C 1
ATOM 2019 O O . LEU A 1 250 ? 11.645 -1.950 -25.740 1.00 88.06 250 LEU A O 1
ATOM 2023 N N . ASN A 1 251 ? 12.686 -0.057 -25.155 1.00 88.25 251 ASN A N 1
ATOM 2024 C CA . ASN A 1 251 ? 11.812 0.232 -24.019 1.00 88.25 251 ASN A CA 1
ATOM 2025 C C . ASN A 1 251 ? 10.356 0.459 -24.470 1.00 88.25 251 ASN A C 1
ATOM 2027 O O . ASN A 1 251 ? 9.420 -0.045 -23.853 1.00 88.25 251 ASN A O 1
ATOM 2031 N N . ASN A 1 252 ? 10.137 1.145 -25.597 1.00 89.62 252 ASN A N 1
ATOM 2032 C CA . ASN A 1 252 ? 8.798 1.307 -26.172 1.00 89.62 252 ASN A CA 1
ATOM 2033 C C . ASN A 1 252 ? 8.205 -0.022 -26.669 1.00 89.62 252 ASN A C 1
ATOM 2035 O O . ASN A 1 252 ? 7.010 -0.270 -26.480 1.00 89.62 252 ASN A O 1
ATOM 2039 N N . ILE A 1 253 ? 9.027 -0.888 -27.269 1.00 91.69 253 ILE A N 1
ATOM 2040 C CA . ILE A 1 253 ? 8.609 -2.232 -27.691 1.00 91.69 253 ILE A CA 1
ATOM 2041 C C . ILE A 1 253 ? 8.243 -3.073 -26.463 1.00 91.69 253 ILE A C 1
ATOM 2043 O O . ILE A 1 253 ? 7.151 -3.635 -26.430 1.00 91.69 253 ILE A O 1
ATOM 2047 N N . TYR A 1 254 ? 9.084 -3.076 -25.424 1.00 92.94 254 TYR A N 1
ATOM 2048 C CA . TYR A 1 254 ? 8.818 -3.758 -24.156 1.00 92.94 254 TYR A CA 1
ATOM 2049 C C . TYR A 1 254 ? 7.497 -3.292 -23.542 1.00 92.94 254 TYR A C 1
ATOM 2051 O O . TYR A 1 254 ? 6.629 -4.098 -23.212 1.00 92.94 254 TYR A O 1
ATOM 2059 N N . ARG A 1 255 ? 7.306 -1.968 -23.450 1.00 90.38 255 ARG A N 1
ATOM 2060 C CA . ARG A 1 255 ? 6.073 -1.360 -22.939 1.00 90.38 255 ARG A CA 1
ATOM 2061 C C . ARG A 1 255 ? 4.851 -1.794 -23.729 1.00 90.38 255 ARG A C 1
ATOM 2063 O O . ARG A 1 255 ? 3.809 -2.000 -23.127 1.00 90.38 255 ARG A O 1
ATOM 2070 N N . THR A 1 256 ? 4.964 -1.933 -25.045 1.00 92.44 256 THR A N 1
ATOM 2071 C CA . THR A 1 256 ? 3.856 -2.387 -25.892 1.00 92.44 256 THR A CA 1
A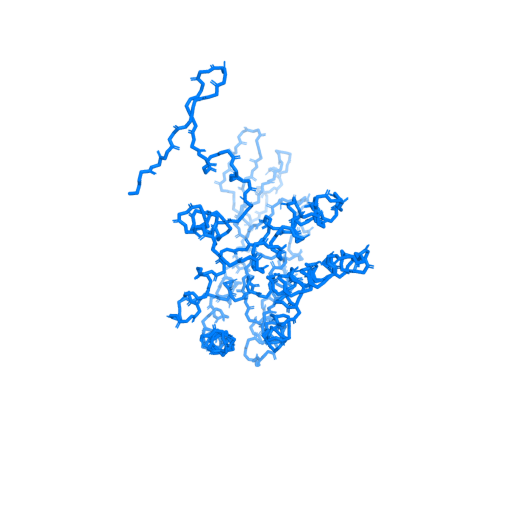TOM 2072 C C . THR A 1 256 ? 3.566 -3.871 -25.671 1.00 92.44 256 THR A C 1
ATOM 2074 O O . THR A 1 256 ? 2.411 -4.235 -25.471 1.00 92.44 256 THR A O 1
ATOM 2077 N N . ALA A 1 257 ? 4.601 -4.712 -25.629 1.00 91.25 257 ALA A N 1
ATOM 2078 C CA . ALA A 1 257 ? 4.469 -6.152 -25.426 1.00 91.25 257 ALA A CA 1
ATOM 2079 C C . ALA A 1 257 ? 3.857 -6.507 -24.058 1.00 91.25 257 ALA A C 1
ATOM 2081 O O . ALA A 1 257 ? 3.021 -7.405 -23.969 1.00 91.25 257 ALA A O 1
ATOM 2082 N N . GLN A 1 258 ? 4.199 -5.771 -22.994 1.00 94.50 258 GLN A N 1
ATOM 2083 C CA . GLN A 1 258 ? 3.676 -6.062 -21.654 1.00 94.50 258 GLN A CA 1
ATOM 2084 C C . GLN A 1 258 ? 2.232 -5.579 -21.414 1.00 94.50 258 GLN A C 1
ATOM 2086 O O . GLN A 1 258 ? 1.623 -6.012 -20.440 1.00 94.50 258 GLN A O 1
ATOM 2091 N N . GLN A 1 259 ? 1.647 -4.720 -22.264 1.00 91.56 259 GLN A N 1
ATOM 2092 C CA . GLN A 1 259 ? 0.334 -4.091 -22.004 1.00 91.56 259 GLN A CA 1
ATOM 2093 C C . GLN A 1 259 ? -0.785 -5.093 -21.711 1.00 91.56 259 GLN A C 1
ATOM 2095 O O . GLN A 1 259 ? -1.616 -4.865 -20.830 1.00 91.56 259 GLN A O 1
ATOM 2100 N N . ASP A 1 260 ? -0.841 -6.196 -22.453 1.00 90.94 260 ASP A N 1
ATOM 2101 C CA . ASP A 1 260 ? -1.905 -7.181 -22.269 1.00 90.94 260 ASP A CA 1
ATOM 2102 C C . ASP A 1 260 ? -1.683 -8.043 -21.026 1.00 90.94 260 ASP A C 1
ATOM 2104 O O . ASP A 1 260 ? -2.649 -8.425 -20.362 1.00 90.94 260 ASP A O 1
ATOM 2108 N N . LEU A 1 261 ? -0.424 -8.290 -20.657 1.00 91.94 261 LEU A N 1
ATOM 2109 C CA . LEU A 1 261 ? -0.081 -8.915 -19.382 1.00 91.94 261 LEU A CA 1
ATOM 2110 C C . LEU A 1 261 ? -0.418 -7.977 -18.214 1.00 91.94 261 LEU A C 1
ATOM 2112 O O . LEU A 1 261 ? -1.032 -8.422 -17.248 1.00 91.94 261 LEU A O 1
ATOM 2116 N N . GLU A 1 262 ? -0.139 -6.676 -18.328 1.00 92.31 262 GLU A N 1
ATOM 2117 C CA . GLU A 1 262 ? -0.495 -5.678 -17.309 1.00 92.31 262 GLU A CA 1
ATOM 2118 C C . GLU A 1 262 ? -2.002 -5.638 -17.074 1.00 92.31 262 GLU A C 1
ATOM 2120 O O . GLU A 1 262 ? -2.450 -5.696 -15.928 1.00 92.31 262 GLU A O 1
ATOM 2125 N N . LYS A 1 263 ? -2.804 -5.611 -18.146 1.00 91.81 263 LYS A N 1
ATOM 2126 C CA . LYS A 1 263 ? -4.270 -5.664 -18.040 1.00 91.81 263 LYS A CA 1
ATOM 2127 C C . LYS A 1 263 ? -4.739 -6.925 -17.315 1.00 91.81 263 LYS A C 1
ATOM 2129 O O . LYS A 1 263 ? -5.624 -6.829 -16.466 1.00 91.81 263 LYS A O 1
ATOM 2134 N N . LYS A 1 264 ? -4.152 -8.089 -17.622 1.00 91.56 264 LYS A N 1
ATOM 2135 C CA . LYS A 1 264 ? -4.476 -9.356 -16.945 1.00 91.56 264 LYS A CA 1
ATOM 2136 C C . LYS A 1 264 ? -4.129 -9.294 -15.458 1.00 91.56 264 LYS A C 1
ATOM 2138 O O . LYS A 1 264 ? -4.977 -9.629 -14.640 1.00 91.56 264 LYS A O 1
ATOM 2143 N N . VAL A 1 265 ? -2.936 -8.811 -15.102 1.00 92.06 265 VAL A N 1
ATOM 2144 C CA . VAL A 1 265 ? -2.514 -8.655 -13.699 1.00 92.06 265 VAL A CA 1
ATOM 2145 C C . VAL A 1 265 ? -3.457 -7.714 -12.951 1.00 92.06 265 VAL A C 1
ATOM 2147 O O . VAL A 1 265 ? -3.969 -8.078 -11.896 1.00 92.06 265 VAL A O 1
ATOM 2150 N N . ILE A 1 266 ? -3.765 -6.543 -13.517 1.00 91.88 266 ILE A N 1
ATOM 2151 C CA . ILE A 1 266 ? -4.676 -5.564 -12.906 1.00 91.88 266 ILE A CA 1
ATOM 2152 C C . ILE A 1 266 ? -6.078 -6.160 -12.714 1.00 91.88 266 ILE A C 1
ATOM 2154 O O . ILE A 1 266 ? -6.691 -5.950 -11.666 1.00 91.88 266 ILE A O 1
ATOM 2158 N N . ALA A 1 267 ? -6.581 -6.924 -13.687 1.00 91.19 267 ALA A N 1
ATOM 2159 C CA . ALA A 1 267 ? -7.873 -7.595 -13.583 1.00 91.19 267 ALA A CA 1
ATOM 2160 C C . ALA A 1 267 ? -7.884 -8.647 -12.462 1.00 91.19 267 ALA A C 1
ATOM 2162 O O . ALA A 1 267 ? -8.791 -8.636 -11.629 1.00 91.19 267 ALA A O 1
ATOM 2163 N N . THR A 1 268 ? -6.859 -9.501 -12.384 1.00 91.00 268 THR A N 1
ATOM 2164 C CA . THR A 1 268 ? -6.716 -10.501 -11.314 1.00 91.00 268 THR A CA 1
ATOM 2165 C C . THR A 1 268 ? -6.594 -9.837 -9.943 1.00 91.00 268 THR A C 1
ATOM 2167 O O . THR A 1 268 ? -7.277 -10.232 -8.999 1.00 91.00 268 THR A O 1
ATOM 2170 N N . CYS A 1 269 ? -5.795 -8.772 -9.828 1.00 89.69 269 CYS A N 1
ATOM 2171 C CA . CYS A 1 269 ? -5.707 -7.955 -8.620 1.00 89.69 269 CYS A CA 1
ATOM 2172 C C . CYS A 1 269 ? -7.072 -7.379 -8.223 1.00 89.69 269 CYS A C 1
ATOM 2174 O O . CYS A 1 269 ? -7.426 -7.413 -7.048 1.00 89.69 269 CYS A O 1
ATOM 2176 N N . GLY A 1 270 ? -7.845 -6.871 -9.187 1.00 87.25 270 GLY A N 1
ATOM 2177 C CA . GLY A 1 270 ? -9.194 -6.359 -8.956 1.00 87.25 270 GLY A CA 1
ATOM 2178 C C . GLY A 1 270 ? -10.158 -7.429 -8.442 1.00 87.25 270 GLY A C 1
ATOM 2179 O O . GLY A 1 270 ? -10.914 -7.157 -7.514 1.00 87.25 270 GLY A O 1
ATOM 2180 N N . GLN A 1 271 ? -10.096 -8.649 -8.980 1.00 86.38 271 GLN A N 1
ATOM 2181 C CA . GLN A 1 271 ? -10.919 -9.780 -8.532 1.00 86.38 271 GLN A CA 1
ATOM 2182 C C . GLN A 1 271 ? -10.563 -10.235 -7.114 1.00 86.38 271 GLN A C 1
ATOM 2184 O O . GLN A 1 271 ? -11.450 -10.366 -6.275 1.00 86.38 271 GLN A O 1
ATOM 2189 N N . LEU A 1 272 ? -9.271 -10.420 -6.821 1.00 85.00 272 LEU A N 1
ATOM 2190 C CA . LEU A 1 272 ? -8.804 -10.769 -5.473 1.00 85.00 272 LEU A CA 1
ATOM 2191 C C . LEU A 1 272 ? -9.240 -9.717 -4.448 1.00 85.00 272 LEU A C 1
ATOM 2193 O O . LEU A 1 272 ? -9.698 -10.050 -3.358 1.00 85.00 272 LEU A O 1
ATOM 2197 N N . PHE A 1 273 ? -9.143 -8.444 -4.827 1.00 80.62 273 PHE A N 1
ATOM 2198 C CA . PHE A 1 273 ? -9.553 -7.336 -3.980 1.00 80.62 273 PHE A CA 1
ATOM 2199 C C . PHE A 1 273 ? -11.079 -7.263 -3.816 1.00 80.62 273 PHE A C 1
ATOM 2201 O O . PHE A 1 273 ? -11.561 -6.996 -2.722 1.00 80.62 273 PHE A O 1
ATOM 2208 N N . HIS A 1 274 ? -11.856 -7.530 -4.868 1.00 79.19 274 HIS A N 1
ATOM 2209 C CA . HIS A 1 274 ? -13.316 -7.595 -4.782 1.00 79.19 274 HIS A CA 1
ATOM 2210 C C . HIS A 1 274 ? -13.774 -8.699 -3.824 1.00 79.19 274 HIS A C 1
ATOM 2212 O O . HIS A 1 274 ? -14.626 -8.438 -2.981 1.00 79.19 274 HIS A O 1
ATOM 2218 N N . ASN A 1 275 ? -13.177 -9.892 -3.908 1.00 76.12 275 ASN A N 1
ATOM 2219 C CA . ASN A 1 275 ? -13.520 -11.018 -3.035 1.00 76.12 275 ASN A CA 1
ATOM 2220 C C . ASN A 1 275 ? -13.334 -10.669 -1.550 1.00 76.12 275 ASN A C 1
ATOM 2222 O O . ASN A 1 275 ? -14.206 -10.964 -0.739 1.00 76.12 275 ASN A O 1
ATOM 2226 N N . PHE A 1 276 ? -12.258 -9.949 -1.214 1.00 74.00 276 PHE A N 1
ATOM 2227 C CA . PHE A 1 276 ? -12.035 -9.444 0.143 1.00 74.00 276 PHE A CA 1
ATOM 2228 C C . PHE A 1 276 ? -13.149 -8.492 0.622 1.00 74.00 276 PHE A C 1
ATOM 2230 O O . PHE A 1 276 ? -13.580 -8.577 1.766 1.00 74.00 276 PHE A O 1
ATOM 2237 N N . PHE A 1 277 ? -13.645 -7.595 -0.239 1.00 66.69 277 PHE A N 1
ATOM 2238 C CA . PHE A 1 277 ? -14.702 -6.645 0.140 1.00 66.69 277 PHE A CA 1
ATOM 2239 C C . PHE A 1 277 ? -16.109 -7.248 0.130 1.00 66.69 277 PHE A C 1
ATOM 2241 O O . PHE A 1 277 ? -16.946 -6.800 0.907 1.00 66.69 277 PHE A O 1
ATOM 2248 N N . SER A 1 278 ? -16.387 -8.246 -0.713 1.00 61.19 278 SER A N 1
ATOM 2249 C CA . SER A 1 278 ? -17.683 -8.940 -0.706 1.00 61.19 278 SER A CA 1
ATOM 2250 C C . SER A 1 278 ? -17.905 -9.773 0.554 1.00 61.19 278 SER A C 1
ATOM 2252 O O . SER A 1 278 ? -19.047 -9.984 0.935 1.00 61.19 278 SER A O 1
ATOM 2254 N N . GLU A 1 279 ? -16.835 -10.213 1.216 1.00 56.31 279 GLU A N 1
ATOM 2255 C CA . GLU A 1 279 ? -16.909 -10.857 2.535 1.00 56.31 279 GLU A CA 1
ATOM 2256 C C . GLU A 1 279 ? -17.129 -9.845 3.680 1.00 56.31 279 GLU A C 1
AT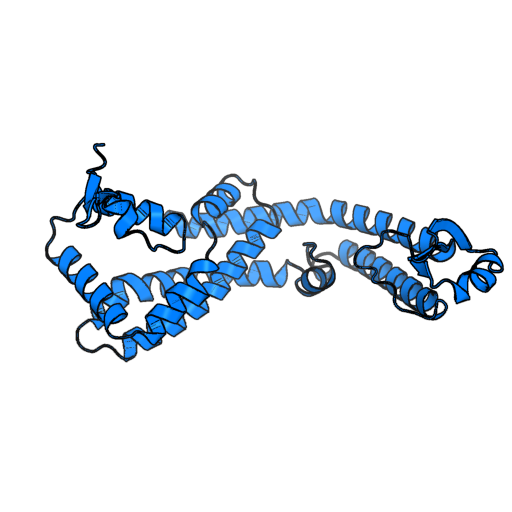OM 2258 O O . GLU A 1 279 ? -17.492 -10.235 4.784 1.00 56.31 279 GLU A O 1
ATOM 2263 N N . PHE A 1 280 ? -16.936 -8.546 3.417 1.00 50.66 280 PHE A N 1
ATOM 2264 C CA . PHE A 1 280 ? -17.082 -7.435 4.370 1.00 50.66 280 PHE A CA 1
ATOM 2265 C C . PHE A 1 280 ? -18.450 -6.721 4.296 1.00 50.66 280 PHE A C 1
ATOM 2267 O O . PHE A 1 280 ? -18.651 -5.737 5.014 1.00 50.66 280 PHE A O 1
ATOM 2274 N N . GLY A 1 281 ? -19.341 -7.156 3.393 1.00 35.16 281 GLY A N 1
ATOM 2275 C CA . GLY A 1 281 ? -20.653 -6.552 3.118 1.00 35.16 281 GLY A CA 1
ATOM 2276 C C . GLY A 1 281 ? -21.805 -7.209 3.862 1.00 35.16 281 GLY A C 1
ATOM 2277 O O . GLY A 1 281 ? -21.892 -8.454 3.815 1.00 35.16 281 GLY A O 1
#

Foldseek 3Di:
DDQDWDADPVRDTDGPLRVPPPQLAPVVSVVVVVCVVPPDPDPVVVVLVVLQVVLCVVVVPLVCCVRPPQRNLDHPVVVLLVCLLVLNDFLVSLVSVLVNLVSLVVQLVSLVVSLVPDDPNNVSSVPVGNVVSVLVNVLCPVSNVLNVQFWDPVCCVLQVDIDTDQVVDVVSVVLVVVLVVLVVVLVVVCVVVPDDDPCSDLPQWDFDDPVCVVVQVVDPQKDWDDDDVPRGTTIGGNVSVVSVVVSVVSVVVSVVVCVVVRSVSSNVSSVSSVVVVVVVD

Secondary structure (DSSP, 8-state):
----EEE-TTS-EEEHHHHH---SSHHHHHHHHHHHHS----HHHHHHHHHHHHHHHH-HHHHHIIIIIIGGG---HHHHHHHHHTT---HHHHHHHHHHHHHHHHHHHHHHHHHHH-SSSHHHHIIIIIHHHHHHHHHTHHHHHHHHHHB-HHHHHHHS---B-GGGSHHHHHHHHHHHHHHHHHHHHHTTS-S----SS--S-EEE-TTTHHHHTT-TTEEEEEEETTTEEEEEEHHHHHHHHHHHHHHHHHHHHHHHHHHHHHHHHHHHHHHHHHTT-

Radius of gyration: 27.43 Å; chains: 1; bounding box: 66×49×65 Å